Protein AF-A0A6V7M8N5-F1 (afdb_monomer_lite)

Structure (mmCIF, N/CA/C/O backbone):
data_AF-A0A6V7M8N5-F1
#
_entry.id   AF-A0A6V7M8N5-F1
#
loop_
_atom_site.group_PDB
_atom_site.id
_atom_site.type_symbol
_atom_site.label_atom_id
_atom_site.label_alt_id
_atom_site.label_comp_id
_atom_site.label_asym_id
_atom_site.label_entity_id
_atom_site.label_seq_id
_atom_site.pdbx_PDB_ins_code
_atom_site.Cartn_x
_atom_site.Cartn_y
_atom_site.Cartn_z
_atom_site.occupancy
_atom_site.B_iso_or_equiv
_atom_site.auth_seq_id
_atom_site.auth_comp_id
_atom_site.auth_asym_id
_atom_site.auth_atom_id
_atom_site.pdbx_PDB_model_num
ATOM 1 N N . PRO A 1 1 ? -45.151 11.697 -24.193 1.00 43.34 1 PRO A N 1
ATOM 2 C CA . PRO A 1 1 ? -44.578 13.058 -24.346 1.00 43.34 1 PRO A CA 1
ATOM 3 C C . PRO A 1 1 ? -43.074 12.970 -24.653 1.00 43.34 1 PRO A C 1
ATOM 5 O O . PRO A 1 1 ? -42.249 12.812 -23.764 1.00 43.34 1 PRO A O 1
ATOM 8 N N . LEU A 1 2 ? -42.757 12.962 -25.947 1.00 43.09 2 LEU A N 1
ATOM 9 C CA . LEU A 1 2 ? -41.479 12.577 -26.560 1.00 43.09 2 LEU A CA 1
ATOM 10 C C . LEU A 1 2 ? -40.538 13.781 -26.802 1.00 43.09 2 LEU A C 1
ATOM 12 O O . LEU A 1 2 ? -39.839 13.821 -27.804 1.00 43.09 2 LEU A O 1
ATOM 16 N N . ASN A 1 3 ? -40.524 14.781 -25.912 1.00 44.84 3 ASN A N 1
ATOM 17 C CA . ASN A 1 3 ? -39.982 16.113 -26.243 1.00 44.84 3 ASN A CA 1
ATOM 18 C C . ASN A 1 3 ? -38.921 16.698 -25.291 1.00 44.84 3 ASN A C 1
ATOM 20 O O . ASN A 1 3 ? -38.790 17.914 -25.214 1.00 44.84 3 ASN A O 1
ATOM 24 N N . GLN A 1 4 ? -38.129 15.884 -24.584 1.00 45.38 4 GLN A N 1
ATOM 25 C CA . GLN A 1 4 ? -37.058 16.419 -23.714 1.00 45.38 4 GLN A CA 1
ATOM 26 C C . GLN A 1 4 ? -35.690 15.728 -23.847 1.00 45.38 4 GLN A C 1
ATOM 28 O O . GLN A 1 4 ? -34.877 15.787 -22.933 1.00 45.38 4 GLN A O 1
ATOM 33 N N . VAL A 1 5 ? -35.382 15.125 -25.002 1.00 47.50 5 VAL A N 1
ATOM 34 C CA . VAL A 1 5 ? -34.052 14.527 -25.269 1.00 47.50 5 VAL A CA 1
ATOM 35 C C . VAL A 1 5 ? -33.339 15.237 -26.426 1.00 47.50 5 VAL A C 1
ATOM 37 O O . VAL A 1 5 ? -32.825 14.600 -27.340 1.00 47.50 5 VAL A O 1
ATOM 40 N N . LYS A 1 6 ? -33.336 16.578 -26.444 1.00 43.19 6 LYS A N 1
ATOM 41 C CA . LYS A 1 6 ? -32.710 17.321 -27.551 1.00 43.19 6 LYS A CA 1
ATOM 42 C C . LYS A 1 6 ? -32.171 18.705 -27.177 1.00 43.19 6 LYS A C 1
ATOM 44 O O . LYS A 1 6 ? -32.561 19.681 -27.791 1.00 43.19 6 LYS A O 1
ATOM 49 N N . THR A 1 7 ? -31.278 18.799 -26.188 1.00 46.69 7 THR A N 1
ATOM 50 C CA . THR A 1 7 ? -30.493 20.036 -25.945 1.00 46.69 7 THR A CA 1
ATOM 51 C C . THR A 1 7 ? -29.135 19.781 -25.272 1.00 46.69 7 THR A C 1
ATOM 53 O O . THR A 1 7 ? -28.774 20.487 -24.336 1.00 46.69 7 THR A O 1
ATOM 56 N N . LEU A 1 8 ? -28.361 18.779 -25.707 1.00 38.91 8 LEU A N 1
ATOM 57 C CA . LEU A 1 8 ? -26.945 18.669 -25.292 1.00 38.91 8 LEU A CA 1
ATOM 58 C C . LEU A 1 8 ? -25.963 18.337 -26.433 1.00 38.91 8 LEU A C 1
ATOM 60 O O . LEU A 1 8 ? -24.768 18.243 -26.181 1.00 38.91 8 LEU A O 1
ATOM 64 N N . TYR A 1 9 ? -26.428 18.229 -27.683 1.00 38.53 9 TYR A N 1
ATOM 65 C CA . TYR A 1 9 ? -25.599 17.849 -28.840 1.00 38.53 9 TYR A CA 1
ATOM 66 C C . TYR A 1 9 ? -25.556 18.902 -29.965 1.00 38.53 9 TYR A C 1
ATOM 68 O O . TYR A 1 9 ? -25.308 18.548 -31.109 1.00 38.53 9 TYR A O 1
ATOM 76 N N . ASP A 1 10 ? -25.744 20.189 -29.651 1.00 41.00 10 ASP A N 1
ATOM 77 C CA . ASP A 1 10 ? -25.741 21.273 -30.659 1.00 41.00 10 ASP A CA 1
ATOM 78 C C . ASP A 1 10 ? -24.545 22.245 -30.565 1.00 41.00 10 ASP A C 1
ATOM 80 O O . ASP A 1 10 ? -24.542 23.267 -31.239 1.00 41.00 10 ASP A O 1
ATOM 84 N N . ASN A 1 11 ? -23.495 21.945 -29.787 1.00 41.09 11 ASN A N 1
ATOM 85 C CA . ASN A 1 11 ? -22.331 22.847 -29.647 1.00 41.09 11 ASN A CA 1
ATOM 86 C C . ASN A 1 11 ? -20.981 22.265 -30.109 1.00 41.09 11 ASN A C 1
ATOM 88 O O . ASN A 1 11 ? -19.930 22.768 -29.720 1.00 41.09 11 ASN A O 1
ATOM 92 N N . LEU A 1 12 ? -20.975 21.238 -30.962 1.00 42.81 12 LEU A N 1
ATOM 93 C CA . LEU A 1 12 ? -19.747 20.743 -31.598 1.00 42.81 12 LEU A CA 1
ATOM 94 C C . LEU A 1 12 ? -19.916 20.662 -33.116 1.00 42.81 12 LEU A C 1
ATOM 96 O O . LEU A 1 12 ? -20.241 19.617 -33.669 1.00 42.81 12 LEU A O 1
ATOM 100 N N . GLY A 1 13 ? -19.667 21.786 -33.785 1.00 31.50 13 GLY A N 1
ATOM 101 C CA . GLY A 1 13 ? -19.496 21.835 -35.233 1.00 31.50 13 GLY A CA 1
ATOM 102 C C . GLY A 1 13 ? -19.363 23.264 -35.747 1.00 31.50 13 GLY A C 1
ATOM 103 O O . GLY A 1 13 ? -20.351 23.988 -35.793 1.00 31.50 13 GLY A O 1
ATOM 104 N N . GLY A 1 14 ? -18.155 23.659 -36.161 1.00 29.83 14 GLY A N 1
ATOM 105 C CA . GLY A 1 14 ? -17.961 24.874 -36.956 1.00 29.83 14 GLY A CA 1
ATOM 106 C C . GLY A 1 14 ? -16.604 25.548 -36.784 1.00 29.83 14 GLY A C 1
ATOM 107 O O . GLY A 1 14 ? -16.494 26.521 -36.047 1.00 29.83 14 GLY A O 1
ATOM 108 N N . ASP A 1 15 ? -15.601 25.042 -37.503 1.00 34.22 15 ASP A N 1
ATOM 109 C CA . ASP A 1 15 ? -14.316 25.692 -37.781 1.00 34.22 15 ASP A CA 1
ATOM 110 C C . ASP A 1 15 ? -14.458 27.124 -38.329 1.00 34.22 15 ASP A C 1
ATOM 112 O O . ASP A 1 15 ? -15.369 27.397 -39.115 1.00 34.22 15 ASP A O 1
ATOM 116 N N . LYS A 1 16 ? -13.486 27.993 -37.996 1.00 35.50 16 LYS A N 1
ATOM 117 C CA . LYS A 1 16 ? -12.890 28.993 -38.911 1.00 35.50 16 LYS A CA 1
ATOM 118 C C . LYS A 1 16 ? -11.617 29.636 -38.332 1.00 35.50 16 LYS A C 1
ATOM 120 O O . LYS A 1 16 ? -11.658 30.490 -37.456 1.00 35.50 16 LYS A O 1
ATOM 125 N N . GLU A 1 17 ? -10.503 29.112 -38.835 1.00 31.84 17 GLU A N 1
ATOM 126 C CA . GLU A 1 17 ? -9.238 29.727 -39.271 1.00 31.84 17 GLU A CA 1
ATOM 127 C C . GLU A 1 17 ? -8.838 31.181 -38.909 1.00 31.84 17 GLU A C 1
ATOM 129 O O . GLU A 1 17 ? -9.589 32.132 -39.090 1.00 31.84 17 GLU A O 1
ATOM 134 N N . ASN A 1 18 ? -7.525 31.285 -38.625 1.00 31.34 18 ASN A N 1
ATOM 135 C CA . ASN A 1 18 ? -6.549 32.336 -38.973 1.00 31.34 18 ASN A CA 1
ATOM 136 C C . ASN A 1 18 ? -6.628 33.733 -38.326 1.00 31.34 18 ASN A C 1
ATOM 138 O O . ASN A 1 18 ? -7.425 34.569 -38.720 1.00 31.34 18 ASN A O 1
ATOM 142 N N . GLU A 1 19 ? -5.637 34.050 -37.476 1.00 29.38 19 GLU A N 1
ATOM 143 C CA . GLU A 1 19 ? -4.563 35.011 -37.808 1.00 29.38 19 GLU A CA 1
ATOM 144 C C . GLU A 1 19 ? -3.452 35.026 -36.731 1.00 29.38 19 GLU A C 1
ATOM 146 O O . GLU A 1 19 ? -3.691 34.868 -35.534 1.00 29.38 19 GLU A O 1
ATOM 151 N N . LYS A 1 20 ? -2.202 35.196 -37.176 1.00 32.56 20 LYS A N 1
ATOM 152 C CA . LYS A 1 20 ? -0.971 35.321 -36.372 1.00 32.56 20 LYS A CA 1
ATOM 153 C C . LYS A 1 20 ? -0.257 36.639 -36.774 1.00 32.56 20 LYS A C 1
ATOM 155 O O . LYS A 1 20 ? -0.683 37.283 -37.726 1.00 32.56 20 LYS A O 1
ATOM 160 N N . PRO A 1 21 ? 0.793 37.074 -36.056 1.00 39.34 21 PRO A N 1
ATOM 161 C CA . PRO A 1 21 ? 0.892 38.344 -35.333 1.00 39.34 21 PRO A CA 1
ATOM 162 C C . PRO A 1 21 ? 1.545 39.497 -36.123 1.00 39.34 21 PRO A C 1
ATOM 164 O O . PRO A 1 21 ? 2.220 39.278 -37.126 1.00 39.34 21 PRO A O 1
ATOM 167 N N . LYS A 1 22 ? 1.416 40.734 -35.618 1.00 32.03 22 LYS A N 1
ATOM 168 C CA . LYS A 1 22 ? 2.188 41.903 -36.080 1.00 32.03 22 LYS A CA 1
ATOM 169 C C . LYS A 1 22 ? 3.126 42.425 -34.988 1.00 32.03 22 LYS A C 1
ATOM 171 O O . LYS A 1 22 ? 2.670 42.863 -33.936 1.00 32.03 22 LYS A O 1
ATOM 176 N N . ASP A 1 23 ? 4.417 42.425 -35.308 1.00 31.84 23 ASP A N 1
ATOM 177 C CA . ASP A 1 23 ? 5.465 43.234 -34.683 1.00 31.84 23 ASP A CA 1
ATOM 178 C C . ASP A 1 23 ? 5.285 44.730 -34.996 1.00 31.84 23 ASP A C 1
ATOM 180 O O . ASP A 1 23 ? 4.871 45.083 -36.106 1.00 31.84 23 ASP A O 1
ATOM 184 N N . LYS A 1 24 ? 5.700 45.605 -34.065 1.00 32.44 24 LYS A N 1
ATOM 185 C CA . LYS A 1 24 ? 6.633 46.715 -34.348 1.00 32.44 24 LYS A CA 1
ATOM 186 C C . LYS A 1 24 ? 7.117 47.434 -33.083 1.00 32.44 24 LYS A C 1
ATOM 188 O O . LYS A 1 24 ? 6.375 47.694 -32.144 1.00 32.44 24 LYS A O 1
ATOM 193 N N . GLU A 1 25 ? 8.407 47.737 -33.141 1.00 30.19 25 GLU A N 1
ATOM 194 C CA . GLU A 1 25 ? 9.306 48.374 -32.183 1.00 30.19 25 GLU A CA 1
ATOM 195 C C . GLU A 1 25 ? 8.924 49.818 -31.803 1.00 30.19 25 GL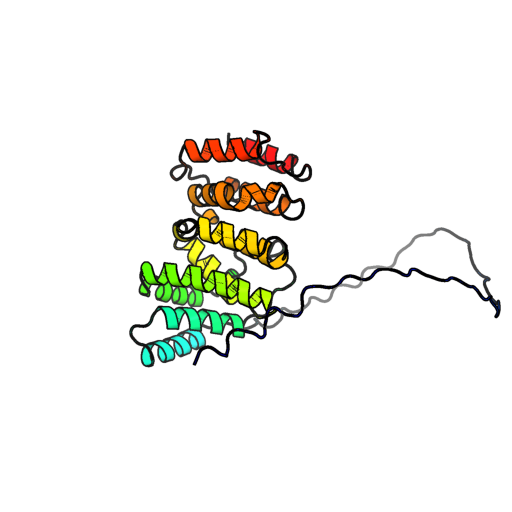U A C 1
ATOM 197 O O . GLU A 1 25 ? 8.410 50.553 -32.642 1.00 30.19 25 GLU A O 1
ATOM 202 N N . HIS A 1 26 ? 9.337 50.277 -30.608 1.00 32.06 26 HIS A N 1
ATOM 203 C CA . HIS A 1 26 ? 10.007 51.582 -30.456 1.00 32.06 26 HIS A CA 1
ATOM 204 C C . HIS A 1 26 ? 10.834 51.723 -29.150 1.00 32.06 26 HIS A C 1
ATOM 206 O O . HIS A 1 26 ? 10.318 51.764 -28.041 1.00 32.06 26 HIS A O 1
ATO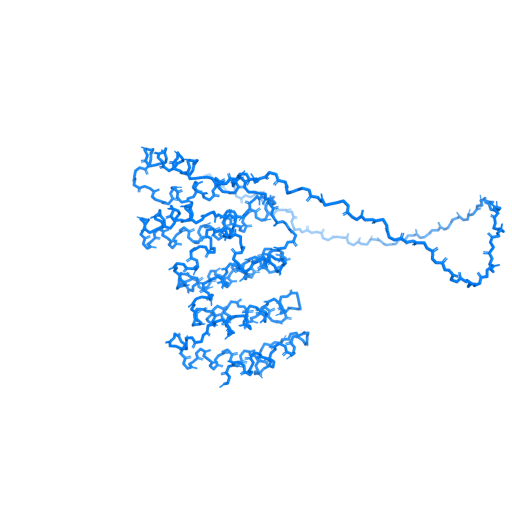M 212 N N . LYS A 1 27 ? 12.156 51.790 -29.370 1.00 30.59 27 LYS A N 1
ATOM 213 C CA . LYS A 1 27 ? 13.286 52.498 -28.717 1.00 30.59 27 LYS A CA 1
ATOM 214 C C . LYS A 1 27 ? 13.145 53.262 -27.374 1.00 30.59 27 LYS A C 1
ATOM 216 O O . LYS A 1 27 ? 12.436 54.253 -27.277 1.00 30.59 27 LYS A O 1
ATOM 221 N N . THR A 1 28 ? 14.020 52.854 -26.438 1.00 31.14 28 THR A N 1
ATOM 222 C CA . THR A 1 28 ? 15.071 53.604 -25.688 1.00 31.14 28 THR A CA 1
ATOM 223 C C . THR A 1 28 ? 14.901 55.082 -25.292 1.00 31.14 28 THR A C 1
ATOM 225 O O . THR A 1 28 ? 14.852 55.953 -26.156 1.00 31.14 28 THR A O 1
ATOM 228 N N . LYS A 1 29 ? 15.096 55.364 -23.987 1.00 30.30 29 LYS A N 1
ATOM 229 C CA . LYS A 1 29 ? 16.227 56.119 -23.371 1.00 30.30 29 LYS A CA 1
ATOM 230 C C . LYS A 1 29 ? 15.907 56.459 -21.900 1.00 30.30 29 LYS A C 1
ATOM 232 O O . LYS A 1 29 ? 14.916 57.132 -21.681 1.00 30.30 29 LYS A O 1
ATOM 237 N N . GLU A 1 30 ? 16.762 56.080 -20.943 1.00 30.50 30 GLU A N 1
ATOM 238 C CA . GLU A 1 30 ? 17.421 57.048 -20.038 1.00 30.50 30 GLU A CA 1
ATOM 239 C C . GLU A 1 30 ? 18.490 56.400 -19.132 1.00 30.50 30 GLU A C 1
ATOM 241 O O . GLU A 1 30 ? 18.217 55.430 -18.433 1.00 30.50 30 GLU A O 1
ATOM 246 N N . ASN A 1 31 ? 19.692 56.987 -19.218 1.00 29.91 31 ASN A N 1
ATOM 247 C CA . ASN A 1 31 ? 20.778 57.174 -18.242 1.00 29.91 31 ASN A CA 1
ATOM 248 C C . ASN A 1 31 ? 21.244 55.994 -17.374 1.00 29.91 31 ASN A C 1
ATOM 250 O O . ASN A 1 31 ? 20.522 55.469 -16.538 1.00 29.91 31 ASN A O 1
ATOM 254 N N . GLU A 1 32 ? 22.450 55.454 -17.582 1.00 29.56 32 GLU A N 1
ATOM 255 C CA . GLU A 1 32 ? 23.786 56.052 -17.337 1.00 29.56 32 GLU A CA 1
ATOM 256 C C . GLU A 1 32 ? 24.057 56.455 -15.879 1.00 29.56 32 GLU A C 1
ATOM 258 O O . GLU A 1 32 ? 23.274 57.147 -15.244 1.00 29.56 32 GLU A O 1
ATOM 263 N N . GLU A 1 33 ? 25.259 56.058 -15.436 1.00 31.20 33 GLU A N 1
ATOM 264 C CA . GLU A 1 33 ? 25.934 56.333 -14.158 1.00 31.20 33 GLU A CA 1
ATOM 265 C C . GLU A 1 33 ? 25.555 55.411 -12.976 1.00 31.20 33 GLU A C 1
ATOM 267 O O . GLU A 1 33 ? 24.414 55.317 -12.569 1.00 31.20 33 GLU A O 1
ATOM 272 N N . LYS A 1 34 ? 26.453 54.682 -12.300 1.00 33.38 34 LYS A N 1
ATOM 273 C CA . LYS A 1 34 ? 27.917 54.723 -12.235 1.00 33.38 34 LYS A CA 1
ATOM 274 C C . LYS A 1 34 ? 28.446 53.355 -11.793 1.00 33.38 34 LYS A C 1
ATOM 276 O O . LYS A 1 34 ? 28.219 52.888 -10.682 1.00 33.38 34 LYS A O 1
ATOM 281 N N . LYS A 1 35 ? 29.232 52.749 -12.679 1.00 32.88 35 LYS A N 1
ATOM 282 C CA . LYS A 1 35 ? 30.114 51.610 -12.433 1.00 32.88 35 LYS A CA 1
ATOM 283 C C . LYS A 1 35 ? 31.515 52.180 -12.199 1.00 32.88 35 LYS A C 1
ATOM 285 O O . LYS A 1 35 ? 32.089 52.731 -13.131 1.00 32.88 35 LYS A O 1
ATOM 290 N N . LYS A 1 36 ? 32.053 52.074 -10.984 1.00 31.14 36 LYS A N 1
ATOM 291 C CA . LYS A 1 36 ? 33.494 52.174 -10.658 1.00 31.14 36 LYS A CA 1
ATOM 292 C C . LYS A 1 36 ? 33.644 51.820 -9.182 1.00 31.14 36 LYS A C 1
ATOM 294 O O . LYS A 1 36 ? 33.266 52.613 -8.336 1.00 31.14 36 LYS A O 1
ATOM 299 N N . GLN A 1 37 ? 34.015 50.583 -8.866 1.00 29.53 37 GLN A N 1
ATOM 300 C CA . GLN A 1 37 ? 35.254 50.173 -8.171 1.00 29.53 37 GLN A CA 1
ATOM 301 C C . GLN A 1 37 ? 34.864 48.837 -7.488 1.00 29.53 37 GLN A C 1
ATOM 303 O O . GLN A 1 37 ? 33.733 48.727 -7.043 1.00 29.53 37 GLN A O 1
ATOM 308 N N . GLN A 1 38 ? 35.606 47.737 -7.410 1.00 31.47 38 GLN A N 1
ATOM 309 C CA . GLN A 1 38 ? 37.024 47.431 -7.522 1.00 31.47 38 GLN A CA 1
ATOM 310 C C . GLN A 1 38 ? 37.172 45.981 -8.037 1.00 31.47 38 GLN A C 1
ATOM 312 O O . GLN A 1 38 ? 36.399 45.093 -7.679 1.00 31.47 38 GLN A O 1
ATOM 317 N N . LYS A 1 39 ? 38.213 45.732 -8.835 1.00 33.84 39 LYS A N 1
ATOM 318 C CA . LYS A 1 39 ? 38.922 44.442 -8.896 1.00 33.84 39 LYS A CA 1
ATOM 319 C C . LYS A 1 39 ? 40.294 44.661 -8.248 1.00 33.84 39 LYS A C 1
ATOM 321 O O . LYS A 1 39 ? 40.833 45.749 -8.429 1.00 33.84 39 LYS A O 1
ATOM 326 N N . ALA A 1 40 ? 40.831 43.601 -7.630 1.00 30.38 40 ALA A N 1
ATOM 327 C CA . ALA A 1 40 ? 42.099 43.449 -6.880 1.00 30.38 40 ALA A CA 1
ATOM 328 C C . ALA A 1 40 ? 41.800 43.292 -5.376 1.00 30.38 40 ALA A C 1
ATOM 330 O O . ALA A 1 40 ? 41.064 44.097 -4.834 1.00 30.38 40 ALA A O 1
ATOM 331 N N . GLN A 1 41 ? 42.261 42.290 -4.627 1.00 33.34 41 GLN A N 1
ATOM 332 C CA . GLN A 1 41 ? 43.381 41.364 -4.789 1.00 33.34 41 GLN A CA 1
ATOM 333 C C . GLN A 1 41 ? 43.188 40.158 -3.848 1.00 33.34 41 GLN A C 1
ATOM 335 O O . GLN A 1 41 ? 42.406 40.190 -2.902 1.00 33.34 41 GLN A O 1
ATOM 340 N N . GLN A 1 42 ? 43.916 39.089 -4.152 1.00 31.05 42 GLN A N 1
ATOM 341 C CA . GLN A 1 42 ? 43.976 37.821 -3.436 1.00 31.05 42 GLN A CA 1
ATOM 342 C C . GLN A 1 42 ? 44.627 37.918 -2.040 1.00 31.05 42 GLN A C 1
ATOM 344 O O . GLN A 1 42 ? 45.488 38.755 -1.793 1.00 31.05 42 GLN A O 1
ATOM 349 N N . SER A 1 43 ? 44.296 36.908 -1.223 1.00 29.77 43 SER A N 1
ATOM 350 C CA . SER A 1 43 ? 45.156 36.184 -0.263 1.00 29.77 43 SER A CA 1
ATOM 351 C C . SER A 1 43 ? 45.729 36.899 0.972 1.00 29.77 43 SER A C 1
ATOM 353 O O . SER A 1 43 ? 46.687 37.648 0.858 1.00 29.77 43 SER A O 1
ATOM 355 N N . ALA A 1 44 ? 45.282 36.479 2.168 1.00 32.81 44 ALA A N 1
ATOM 356 C CA . ALA A 1 44 ? 46.144 35.984 3.260 1.00 32.81 44 ALA A CA 1
ATOM 357 C C . ALA A 1 44 ? 45.317 35.433 4.448 1.00 32.81 44 ALA A C 1
ATOM 359 O O . ALA A 1 44 ? 44.338 36.025 4.886 1.00 32.81 44 ALA A O 1
ATOM 360 N N . LYS A 1 45 ? 45.735 34.268 4.961 1.00 31.75 45 LYS A N 1
ATOM 361 C CA . LYS A 1 45 ? 45.209 33.540 6.133 1.00 31.75 45 LYS A CA 1
ATOM 362 C C . LYS A 1 45 ? 45.457 34.296 7.456 1.00 31.75 45 LYS A C 1
ATOM 364 O O . LYS A 1 45 ? 46.579 34.750 7.645 1.00 31.75 45 LYS A O 1
ATOM 369 N N . LYS A 1 46 ? 44.538 34.203 8.434 1.00 31.89 46 LYS A N 1
ATOM 370 C CA . LYS A 1 46 ? 44.683 33.431 9.706 1.00 31.89 46 LYS A CA 1
ATOM 371 C C . LYS A 1 46 ? 43.707 33.886 10.816 1.00 31.89 46 LYS A C 1
ATOM 373 O O . LYS A 1 46 ? 43.673 35.047 11.182 1.00 31.89 46 LYS A O 1
ATOM 378 N N . GLN A 1 47 ? 43.049 32.873 11.394 1.00 30.58 47 GLN A N 1
ATOM 379 C CA . GLN A 1 47 ? 42.758 32.649 12.823 1.00 30.58 47 GLN A CA 1
ATOM 380 C C . GLN A 1 47 ? 41.880 33.649 13.600 1.00 30.58 47 GLN A C 1
ATOM 382 O O . GLN A 1 47 ? 42.357 34.676 14.059 1.00 30.58 47 GLN A O 1
ATOM 387 N N . GLN A 1 48 ? 40.663 33.205 13.943 1.00 33.47 48 GLN A N 1
ATOM 388 C CA . GLN A 1 48 ? 40.112 33.335 15.299 1.00 33.47 48 GLN A CA 1
ATOM 389 C C . GLN A 1 48 ? 39.170 32.156 15.619 1.00 33.47 48 GLN A C 1
ATOM 391 O O . GLN A 1 48 ? 38.533 31.588 14.735 1.00 33.47 48 GLN A O 1
ATOM 396 N N . ALA A 1 49 ? 39.212 31.741 16.884 1.00 36.25 49 ALA A N 1
ATOM 397 C CA . ALA A 1 49 ? 38.791 30.460 17.447 1.00 36.25 49 ALA A CA 1
ATOM 398 C C . ALA A 1 49 ? 37.255 30.246 17.545 1.00 36.25 49 ALA A C 1
ATOM 400 O O . ALA A 1 49 ? 36.488 31.200 17.408 1.00 36.25 49 ALA A O 1
ATOM 401 N N . PRO A 1 50 ? 36.790 28.999 17.789 1.00 35.94 50 PRO A N 1
ATOM 402 C CA . PRO A 1 50 ? 35.379 28.614 17.725 1.00 35.94 50 PRO A CA 1
ATOM 403 C C . PRO A 1 50 ? 34.586 29.100 18.946 1.00 35.94 50 PRO A C 1
ATOM 405 O O . PRO A 1 50 ? 34.961 28.812 20.080 1.00 35.94 50 PRO A O 1
ATOM 408 N N . LYS A 1 51 ? 33.441 29.760 18.725 1.00 36.62 51 LYS A N 1
ATOM 409 C CA . LYS A 1 51 ? 32.419 29.925 19.771 1.00 36.62 51 LYS A CA 1
ATOM 410 C C . LYS A 1 51 ? 31.703 28.592 19.986 1.00 36.62 51 LYS A C 1
ATOM 412 O O . LYS A 1 51 ? 31.102 28.041 19.064 1.00 36.62 51 LYS A O 1
ATOM 417 N N . GLU A 1 52 ? 31.804 28.095 21.212 1.00 35.75 52 GLU A N 1
ATOM 418 C CA . GLU A 1 52 ? 31.137 26.902 21.717 1.00 35.75 52 GLU A CA 1
ATOM 419 C C . GLU A 1 52 ? 29.629 26.940 21.444 1.00 35.75 52 GLU A C 1
ATOM 421 O O . GLU A 1 52 ? 28.927 27.902 21.762 1.00 35.75 52 GLU A O 1
ATOM 426 N N . LYS A 1 53 ? 29.128 25.849 20.858 1.00 36.62 53 LYS A N 1
ATOM 427 C CA . LYS A 1 53 ? 27.701 25.568 20.733 1.00 36.62 53 LYS A CA 1
ATOM 428 C C . LYS A 1 53 ? 27.132 25.349 22.133 1.00 36.62 53 LYS A C 1
ATOM 430 O O . LYS A 1 53 ? 27.395 24.321 22.758 1.00 36.62 53 LYS A O 1
ATOM 435 N N . ALA A 1 54 ? 26.330 26.299 22.605 1.00 41.66 54 ALA A N 1
ATOM 436 C CA . ALA A 1 54 ? 25.461 26.085 23.750 1.00 41.66 54 ALA A CA 1
ATOM 437 C C . ALA A 1 54 ? 24.545 24.886 23.453 1.00 41.66 54 ALA A C 1
ATOM 439 O O . ALA A 1 54 ? 23.844 24.856 22.442 1.00 41.66 54 ALA A O 1
ATOM 440 N N . LYS A 1 55 ? 24.613 23.878 24.325 1.00 40.94 55 LYS A N 1
ATOM 441 C CA . LYS A 1 55 ? 23.802 22.661 24.280 1.00 40.94 55 LYS A CA 1
ATOM 442 C C . LYS A 1 55 ? 22.322 23.042 24.325 1.00 40.94 55 LYS A C 1
ATOM 444 O O . LYS A 1 55 ? 21.837 23.550 25.335 1.00 40.94 55 LYS A O 1
ATOM 449 N N . GLU A 1 56 ? 21.624 22.786 23.226 1.00 42.16 56 GLU A N 1
ATOM 450 C CA . GLU A 1 56 ? 20.172 22.867 23.141 1.00 42.16 56 GLU A CA 1
ATOM 451 C C . GLU A 1 56 ? 19.589 21.838 24.124 1.00 42.16 56 GLU A C 1
ATOM 453 O O . GLU A 1 56 ? 19.838 20.635 24.017 1.00 42.16 56 GLU A O 1
ATOM 458 N N . LYS A 1 57 ? 18.890 22.320 25.157 1.00 42.72 57 LYS A N 1
ATOM 459 C CA . LYS A 1 57 ? 18.152 21.463 26.090 1.00 42.72 57 LYS A CA 1
ATOM 460 C C . LYS A 1 57 ? 17.081 20.690 25.303 1.00 42.72 57 LYS A C 1
ATOM 462 O O . LYS A 1 57 ? 16.471 21.276 24.406 1.00 42.72 57 LYS A O 1
ATOM 467 N N . PRO A 1 58 ? 16.814 19.413 25.627 1.00 42.72 58 PRO A N 1
ATOM 468 C CA . PRO A 1 58 ? 15.790 18.646 24.934 1.00 42.72 58 PRO A CA 1
ATOM 469 C C . PRO A 1 58 ? 14.425 19.314 25.127 1.00 42.72 58 PRO A C 1
ATOM 471 O O . PRO A 1 58 ? 14.028 19.631 26.251 1.00 42.72 58 PRO A O 1
ATOM 474 N N . LYS A 1 59 ? 13.729 19.550 24.010 1.00 45.78 59 LYS A N 1
ATOM 475 C CA . LYS A 1 59 ? 12.335 20.003 23.988 1.00 45.78 59 LYS A CA 1
ATOM 476 C C . LYS A 1 59 ? 11.456 19.036 24.806 1.00 45.78 59 LYS A C 1
ATOM 478 O O . LYS A 1 59 ? 11.785 17.849 24.880 1.00 45.78 59 LYS A O 1
ATOM 483 N N . PRO A 1 60 ? 10.351 19.512 25.411 1.00 45.19 60 PRO A N 1
ATOM 484 C CA . PRO A 1 60 ? 9.408 18.649 26.116 1.00 45.19 60 PRO A CA 1
ATOM 485 C C . PRO A 1 60 ? 8.935 17.526 25.194 1.00 45.19 60 PRO A C 1
ATOM 487 O O . PRO A 1 60 ? 8.730 17.762 24.005 1.00 45.19 60 PRO A O 1
ATOM 490 N N . VAL A 1 61 ? 8.761 16.324 25.745 1.00 41.75 61 VAL A N 1
ATOM 491 C CA . VAL A 1 61 ? 8.182 15.171 25.044 1.00 41.75 61 VAL A CA 1
ATOM 492 C C . VAL A 1 61 ? 6.829 15.595 24.469 1.00 41.75 61 VAL A C 1
ATOM 494 O O . VAL A 1 61 ? 5.853 15.733 25.208 1.00 41.75 61 VAL A O 1
ATOM 497 N N . GLU A 1 62 ? 6.780 15.866 23.164 1.00 56.56 62 GLU A N 1
ATOM 498 C CA . GLU A 1 62 ? 5.534 16.148 22.460 1.00 56.56 62 GLU A CA 1
ATOM 499 C C . GLU A 1 62 ? 4.618 14.937 22.651 1.00 56.56 62 GLU A C 1
ATOM 501 O O . GLU A 1 62 ? 4.981 13.799 22.337 1.00 56.56 62 GLU A O 1
ATOM 506 N N . LYS A 1 63 ? 3.446 15.161 23.255 1.00 62.72 63 LYS A N 1
ATOM 507 C CA . LYS A 1 63 ? 2.467 14.092 23.455 1.00 62.72 63 LYS A CA 1
ATOM 508 C C . LYS A 1 63 ? 2.073 13.531 22.083 1.00 62.72 63 LYS A C 1
ATOM 510 O O . LYS A 1 63 ? 1.852 14.319 21.162 1.00 62.72 63 LYS A O 1
ATOM 515 N N . PRO A 1 64 ? 1.951 12.201 21.931 1.00 77.31 64 PRO A N 1
ATOM 516 C CA . PRO A 1 64 ? 1.535 11.614 20.665 1.00 77.31 64 PRO A CA 1
ATOM 517 C C . PRO A 1 64 ? 0.157 12.158 20.270 1.00 77.31 64 PRO A C 1
ATOM 519 O O . PRO A 1 64 ? -0.769 12.154 21.078 1.00 77.31 64 PRO A O 1
ATOM 522 N N . ALA A 1 65 ? 0.023 12.640 19.031 1.00 83.94 65 ALA A N 1
ATOM 523 C CA . ALA A 1 65 ? -1.199 13.295 18.557 1.00 83.94 65 ALA A CA 1
ATOM 524 C C . ALA A 1 65 ? -2.421 12.353 18.576 1.00 83.94 65 ALA A C 1
ATOM 526 O O . ALA A 1 65 ? -3.541 12.772 18.875 1.00 83.94 65 ALA A O 1
ATOM 527 N N . VAL A 1 66 ? -2.180 11.066 18.310 1.00 93.06 66 VAL A N 1
ATOM 528 C CA . VAL A 1 66 ? -3.160 9.979 18.384 1.00 93.06 66 VAL A CA 1
ATOM 529 C C . VAL A 1 66 ? -2.934 9.203 19.685 1.00 93.06 66 VAL A C 1
ATOM 531 O O . VAL A 1 66 ? -1.906 8.534 19.835 1.00 93.06 66 VAL A O 1
ATOM 534 N N . THR A 1 67 ? -3.879 9.286 20.625 1.00 95.25 67 THR A N 1
ATOM 535 C CA . THR A 1 67 ? -3.791 8.630 21.942 1.00 95.25 67 THR A CA 1
ATOM 536 C C . THR A 1 67 ? -4.789 7.481 22.078 1.00 95.25 67 THR A C 1
ATOM 538 O O . THR A 1 67 ? -5.745 7.380 21.311 1.00 95.25 67 THR A O 1
ATOM 541 N N . VAL A 1 68 ? -4.550 6.597 23.049 1.00 97.00 68 VAL A N 1
ATOM 542 C CA . VAL A 1 68 ? -5.411 5.433 23.317 1.00 97.00 68 VAL A CA 1
ATOM 543 C C . VAL A 1 68 ? -6.807 5.873 23.751 1.00 97.00 68 VAL A C 1
ATOM 545 O O . VAL A 1 68 ? -7.793 5.292 23.311 1.00 97.00 68 VAL A O 1
ATOM 548 N N . GLU A 1 69 ? -6.885 6.920 24.567 1.00 96.75 69 GLU A N 1
ATOM 549 C CA . GLU A 1 69 ? -8.124 7.439 25.145 1.00 96.75 69 GLU A CA 1
ATOM 550 C C . GLU A 1 69 ? -9.067 7.914 24.039 1.00 96.75 69 GLU A C 1
ATOM 552 O O . GLU A 1 69 ? -10.165 7.385 23.911 1.00 96.75 69 GLU A O 1
ATOM 557 N N . LYS A 1 70 ? -8.592 8.802 23.154 1.00 96.62 70 LYS A N 1
ATOM 558 C CA . LYS A 1 70 ? -9.403 9.339 22.049 1.00 96.62 70 LYS A CA 1
ATOM 559 C C . LYS A 1 70 ? -9.861 8.260 21.067 1.00 96.62 70 LYS A C 1
ATOM 561 O O . LYS A 1 70 ? -10.962 8.334 20.533 1.00 96.62 70 LYS A O 1
ATOM 566 N N . VAL A 1 71 ? -9.006 7.269 20.803 1.00 97.94 71 VAL A N 1
ATOM 567 C CA . VAL A 1 71 ? -9.346 6.149 19.914 1.00 97.94 71 VAL A CA 1
ATOM 568 C C . VAL A 1 71 ? -10.427 5.270 20.539 1.00 97.94 71 VAL A C 1
ATOM 570 O O . VAL A 1 71 ? -11.351 4.867 19.839 1.00 97.94 71 VAL A O 1
ATOM 573 N N . ASN A 1 72 ? -10.339 4.988 21.840 1.00 98.00 72 ASN A N 1
ATOM 574 C CA . ASN A 1 72 ? -11.372 4.227 22.536 1.00 98.00 72 ASN A CA 1
ATOM 575 C C . ASN A 1 72 ? -12.680 5.017 22.631 1.00 98.00 72 ASN A C 1
ATOM 577 O O . ASN A 1 72 ? -13.721 4.453 22.333 1.00 98.00 72 ASN A O 1
ATOM 581 N N . GLU A 1 73 ? -12.643 6.308 22.966 1.00 98.00 73 GLU A N 1
ATOM 582 C CA . GLU A 1 73 ? -13.838 7.167 23.002 1.00 98.00 73 GLU A CA 1
ATOM 583 C C . GLU A 1 73 ? -14.599 7.147 21.669 1.00 98.00 73 GLU A C 1
ATOM 585 O O . GLU A 1 73 ? -15.814 6.946 21.658 1.00 98.00 73 GLU A O 1
ATOM 590 N N . LEU A 1 74 ? -13.881 7.287 20.548 1.00 98.25 74 LEU A N 1
ATOM 591 C CA . LEU A 1 74 ? -14.462 7.171 19.209 1.00 98.25 74 LEU A CA 1
ATOM 592 C C . LEU A 1 74 ? -15.093 5.791 18.987 1.00 98.25 74 LEU A C 1
ATOM 594 O O . LEU A 1 74 ? -16.251 5.696 18.596 1.00 98.25 74 LEU A O 1
ATOM 598 N N . LEU A 1 75 ? -14.352 4.718 19.275 1.00 98.12 75 LEU A N 1
ATOM 599 C CA . LEU A 1 75 ? -14.831 3.353 19.053 1.00 98.12 75 LEU A CA 1
ATOM 600 C C . LEU A 1 75 ? -16.033 2.987 19.924 1.00 98.12 75 LEU A C 1
ATOM 602 O O . LEU A 1 75 ? -16.909 2.263 19.461 1.00 98.12 75 LEU A O 1
ATOM 606 N N . GLU A 1 76 ? -16.088 3.454 21.168 1.00 98.06 76 GLU A N 1
ATOM 607 C CA . GLU A 1 76 ? -17.233 3.218 22.047 1.00 98.06 76 GLU A CA 1
ATOM 608 C C . GLU A 1 76 ? -18.476 3.961 21.540 1.00 98.06 76 GLU A C 1
ATOM 610 O O . GLU A 1 76 ? -19.566 3.381 21.509 1.00 98.06 76 GLU A O 1
ATOM 615 N N . ALA A 1 77 ? -18.324 5.200 21.059 1.00 98.19 77 ALA A N 1
ATOM 616 C CA . ALA A 1 77 ? -19.414 5.935 20.420 1.00 98.19 77 ALA A CA 1
ATOM 617 C C . ALA A 1 77 ? -19.912 5.222 19.149 1.00 98.19 77 ALA A C 1
ATOM 619 O O . ALA A 1 77 ? -21.119 5.025 18.975 1.00 98.19 77 ALA A O 1
ATOM 620 N N . ASP A 1 78 ? -18.989 4.772 18.301 1.00 97.69 78 ASP A N 1
ATOM 621 C CA . ASP A 1 78 ? -19.296 4.088 17.047 1.00 97.69 78 ASP A CA 1
ATOM 622 C C . ASP A 1 78 ? -19.978 2.736 17.269 1.00 97.69 78 ASP A C 1
ATOM 624 O O . ASP A 1 78 ? -20.972 2.432 16.610 1.00 97.69 78 ASP A O 1
ATOM 628 N N . LYS A 1 79 ? -19.496 1.929 18.220 1.00 97.31 79 LYS A N 1
ATOM 629 C CA . LYS A 1 79 ? -20.111 0.638 18.569 1.00 97.31 79 LYS A CA 1
ATOM 630 C C . LYS A 1 79 ? -21.469 0.805 19.235 1.00 97.31 79 LYS A C 1
ATOM 632 O O . LYS A 1 79 ? -22.358 -0.003 18.998 1.00 97.31 79 LYS A O 1
ATOM 637 N N . THR A 1 80 ? -21.653 1.854 20.035 1.00 98.00 80 THR A N 1
ATOM 638 C CA . THR A 1 80 ? -22.960 2.161 20.634 1.00 98.00 80 THR A CA 1
ATOM 639 C C . THR A 1 80 ? -23.974 2.539 19.557 1.00 98.00 80 THR A C 1
ATOM 641 O O . THR A 1 80 ? -25.122 2.104 19.596 1.00 98.00 80 THR A O 1
ATOM 644 N N . ARG A 1 81 ? -23.556 3.344 18.573 1.00 98.06 81 ARG A N 1
ATOM 645 C CA . ARG A 1 81 ? -24.437 3.824 17.503 1.00 98.06 81 ARG A CA 1
ATOM 646 C C . ARG A 1 81 ? -24.651 2.795 16.392 1.00 98.06 81 ARG A C 1
ATOM 648 O O . ARG A 1 81 ? -25.719 2.772 15.784 1.00 98.06 81 ARG A O 1
ATOM 655 N N . PHE A 1 82 ? -23.647 1.968 16.118 1.00 96.81 82 PHE A N 1
ATOM 656 C CA . PHE A 1 82 ? -23.617 1.019 15.009 1.00 96.81 82 PHE A CA 1
ATOM 657 C C . PHE A 1 82 ? -23.006 -0.334 15.435 1.00 96.81 82 PHE A C 1
ATOM 659 O O . PHE A 1 82 ? -21.921 -0.677 14.967 1.00 96.81 82 PHE A O 1
ATOM 666 N N . PRO A 1 83 ? -23.673 -1.120 16.299 1.00 94.12 83 PRO A N 1
ATOM 667 C CA . PRO A 1 83 ? -23.095 -2.301 16.964 1.00 94.12 83 PRO A CA 1
ATOM 668 C C . PRO A 1 83 ? -22.642 -3.438 16.036 1.00 94.12 83 PRO A C 1
ATOM 670 O O . PRO A 1 83 ? -21.735 -4.181 16.399 1.00 94.12 83 PRO A O 1
ATOM 673 N N . ASP A 1 84 ? -23.185 -3.519 14.821 1.00 94.31 84 ASP A N 1
ATOM 674 C CA . ASP A 1 84 ? -22.870 -4.575 13.848 1.00 94.31 84 ASP A CA 1
ATOM 675 C C . ASP A 1 84 ? -22.275 -4.020 12.542 1.00 94.31 84 ASP A C 1
ATOM 677 O O . ASP A 1 84 ? -22.392 -4.623 11.475 1.00 94.31 84 ASP A O 1
ATOM 681 N N . ALA A 1 85 ? -21.644 -2.841 12.598 1.00 96.62 85 ALA A N 1
ATOM 682 C CA . ALA A 1 85 ? -21.118 -2.160 11.414 1.00 96.62 85 ALA A CA 1
ATOM 683 C C . ALA A 1 85 ? -19.596 -1.925 11.479 1.00 96.62 85 ALA A C 1
ATOM 685 O O . ALA A 1 85 ? -19.142 -0.777 11.456 1.00 96.62 85 ALA A O 1
ATOM 686 N N . PRO A 1 86 ? -18.765 -2.984 11.471 1.00 96.25 86 PRO A N 1
ATOM 687 C CA . PRO A 1 86 ? -17.313 -2.850 11.608 1.00 96.25 86 PRO A CA 1
ATOM 688 C C . PRO A 1 86 ? -16.653 -2.013 10.505 1.00 96.25 86 PRO A C 1
ATOM 690 O O . PRO A 1 86 ? -15.630 -1.368 10.735 1.00 96.25 86 PRO A O 1
ATOM 693 N N . LEU A 1 87 ? -17.250 -1.964 9.310 1.00 97.25 87 LEU A N 1
ATOM 694 C CA . LEU A 1 87 ? -16.803 -1.074 8.238 1.00 97.25 87 LEU A CA 1
ATOM 695 C C . LEU A 1 87 ? -16.964 0.409 8.576 1.00 97.25 87 LEU A C 1
ATOM 697 O O . LEU A 1 87 ? -16.159 1.209 8.106 1.00 97.25 87 LEU A O 1
ATOM 701 N N . ILE A 1 88 ? -18.001 0.783 9.329 1.00 97.81 88 ILE A N 1
ATOM 702 C CA . ILE A 1 88 ? -18.208 2.170 9.760 1.00 97.81 88 ILE A CA 1
ATOM 703 C C . ILE A 1 88 ? -17.103 2.540 10.747 1.00 97.81 88 ILE A C 1
ATOM 705 O O . ILE A 1 88 ? -16.373 3.491 10.492 1.00 97.81 88 ILE A O 1
ATOM 709 N N . TRP A 1 89 ? -16.866 1.701 11.759 1.00 98.38 89 TRP A N 1
ATOM 710 C CA . TRP A 1 89 ? -15.828 1.929 12.772 1.00 98.38 89 TRP A CA 1
ATOM 711 C C . TRP A 1 89 ? -14.443 2.110 12.144 1.00 98.38 89 TRP A C 1
ATOM 713 O O . TRP A 1 89 ? -13.687 3.012 12.489 1.00 98.38 89 TRP A O 1
ATOM 723 N N . LEU A 1 90 ? -14.100 1.260 11.171 1.00 98.56 90 LEU A N 1
ATOM 724 C CA . LEU A 1 90 ? -12.828 1.351 10.458 1.00 98.56 90 LEU A CA 1
ATOM 725 C C . LEU A 1 90 ? -12.710 2.636 9.620 1.00 98.56 90 LEU A C 1
ATOM 727 O O . LEU A 1 90 ? -11.639 3.244 9.572 1.00 98.56 90 LEU A O 1
ATOM 731 N N . LYS A 1 91 ? -13.794 3.073 8.968 1.00 98.38 91 LYS A N 1
ATOM 732 C CA . LYS A 1 91 ? -13.816 4.327 8.197 1.00 98.38 91 LYS A CA 1
ATOM 733 C C . LYS A 1 91 ? -13.694 5.549 9.103 1.00 98.38 91 LYS A C 1
ATOM 735 O O . LYS A 1 91 ? -12.943 6.464 8.764 1.00 98.38 91 LYS A O 1
ATOM 740 N N . ASP A 1 92 ? -14.364 5.538 10.247 1.00 98.38 92 ASP A N 1
ATOM 741 C CA . ASP A 1 92 ? -14.320 6.635 11.210 1.00 98.38 92 ASP A CA 1
ATOM 742 C C . ASP A 1 92 ? -12.944 6.726 11.879 1.00 98.38 92 ASP A C 1
ATOM 744 O O . ASP A 1 92 ? -12.397 7.822 12.006 1.00 98.38 92 ASP A O 1
ATOM 748 N N . LEU A 1 93 ? -12.282 5.592 12.147 1.00 98.56 93 LEU A N 1
ATOM 749 C CA . LEU A 1 93 ? -10.870 5.572 12.543 1.00 98.56 93 LEU A CA 1
ATOM 750 C C . LEU A 1 93 ? -9.946 6.205 11.487 1.00 98.56 93 LEU A C 1
ATOM 752 O O . LEU A 1 93 ? -9.060 6.990 11.834 1.00 98.56 93 LEU A O 1
ATOM 756 N N . VAL A 1 94 ? -10.131 5.893 10.199 1.00 98.44 94 VAL A N 1
ATOM 757 C CA . VAL A 1 94 ? -9.350 6.517 9.113 1.00 98.44 94 VAL A CA 1
ATOM 758 C C . VAL A 1 94 ? -9.592 8.025 9.072 1.00 98.44 94 VAL A C 1
ATOM 760 O O . VAL A 1 94 ? -8.631 8.794 8.980 1.00 98.44 94 VAL A O 1
ATOM 763 N N . ALA A 1 95 ? -10.853 8.454 9.152 1.00 97.94 95 ALA A N 1
ATOM 764 C CA . ALA A 1 95 ? -11.232 9.863 9.146 1.00 97.94 95 ALA A CA 1
ATOM 765 C C . ALA A 1 95 ? -10.635 10.614 10.346 1.00 97.94 95 ALA A C 1
ATOM 767 O O . ALA A 1 95 ? -10.046 11.681 10.175 1.00 97.94 95 ALA A O 1
ATOM 768 N N . PHE A 1 96 ? -10.701 10.020 11.536 1.00 97.88 96 PHE A N 1
ATOM 769 C CA . PHE A 1 96 ? -10.107 10.545 12.758 1.00 97.88 96 PHE A CA 1
ATOM 770 C C . PHE A 1 96 ? -8.591 10.731 12.632 1.00 97.88 96 PHE A C 1
ATOM 772 O O . PHE A 1 96 ? -8.073 11.812 12.913 1.00 97.88 96 PHE A O 1
ATOM 779 N N . VAL A 1 97 ? -7.866 9.716 12.147 1.00 97.12 97 VAL A N 1
ATOM 780 C CA . VAL A 1 97 ? -6.407 9.813 11.968 1.00 97.12 97 VAL A CA 1
ATOM 781 C C . VAL A 1 97 ? -6.046 10.854 10.902 1.00 97.12 97 VAL A C 1
ATOM 783 O O . VAL A 1 97 ? -5.116 11.633 11.112 1.00 97.12 97 VAL A O 1
ATOM 786 N N . ASN A 1 98 ? -6.792 10.924 9.795 1.00 95.44 98 ASN A N 1
ATOM 787 C CA . ASN A 1 98 ? -6.625 11.970 8.778 1.00 95.44 98 ASN A CA 1
ATOM 788 C C . ASN A 1 98 ? -6.865 13.381 9.335 1.00 95.44 98 ASN A C 1
ATOM 790 O O . ASN A 1 98 ? -6.190 14.314 8.915 1.00 95.44 98 ASN A O 1
ATOM 794 N N . GLY A 1 99 ? -7.813 13.543 10.262 1.00 94.69 99 GLY A N 1
ATOM 795 C CA . GLY A 1 99 ? -8.126 14.833 10.880 1.00 94.69 99 GLY A CA 1
ATOM 796 C C . GLY A 1 99 ? -7.083 15.310 11.894 1.00 94.69 99 GLY A C 1
ATOM 797 O O . GLY A 1 99 ? -6.995 16.505 12.162 1.00 94.69 99 GLY A O 1
ATOM 798 N N . ILE A 1 100 ? -6.289 14.394 12.455 1.00 93.00 100 ILE A N 1
ATOM 799 C CA . ILE A 1 100 ? -5.271 14.712 13.466 1.00 93.00 100 ILE A CA 1
ATOM 800 C C . ILE A 1 100 ? -3.892 14.918 12.848 1.00 93.00 100 ILE A C 1
ATOM 802 O O . ILE A 1 100 ? -3.136 15.780 13.299 1.00 93.00 100 ILE A O 1
ATOM 806 N N . LEU A 1 101 ? -3.520 14.088 11.875 1.00 90.94 101 LEU A N 1
ATOM 807 C CA . LEU A 1 101 ? -2.168 14.105 11.336 1.00 90.94 101 LEU A CA 1
ATOM 808 C C . LEU A 1 101 ? -2.001 15.177 10.251 1.00 90.94 101 LEU A C 1
ATOM 810 O O . LEU A 1 101 ? -2.898 15.373 9.430 1.00 90.94 101 LEU A O 1
ATOM 814 N N . PRO A 1 102 ? -0.837 15.848 10.196 1.00 84.44 102 PRO A N 1
ATOM 815 C CA . PRO A 1 102 ? -0.568 16.821 9.149 1.00 84.44 102 PRO A CA 1
ATOM 816 C C . PRO A 1 102 ? -0.497 16.142 7.776 1.00 84.44 102 PRO A C 1
ATOM 818 O O . PRO A 1 102 ? -0.029 15.008 7.645 1.00 84.44 102 PRO A O 1
ATOM 821 N N . ALA A 1 103 ? -0.919 16.862 6.737 1.00 81.00 103 ALA A N 1
ATOM 822 C CA . ALA A 1 103 ? -0.761 16.410 5.361 1.00 81.00 103 ALA A CA 1
ATOM 823 C C . ALA A 1 103 ? 0.731 16.349 4.977 1.00 81.00 103 ALA A C 1
ATOM 825 O O . ALA A 1 103 ? 1.477 17.300 5.207 1.00 81.00 103 ALA A O 1
ATOM 826 N N . GLU A 1 104 ? 1.159 15.254 4.346 1.00 80.62 104 GLU A N 1
ATOM 827 C CA . GLU A 1 104 ? 2.516 15.086 3.811 1.00 80.62 104 GLU A CA 1
ATOM 828 C C . GLU A 1 104 ? 2.456 15.166 2.282 1.00 80.62 104 GLU A C 1
ATOM 830 O O . GLU A 1 104 ? 2.092 14.205 1.605 1.00 80.62 104 GLU A O 1
ATOM 835 N N . LYS A 1 105 ? 2.772 16.348 1.740 1.00 75.69 105 LYS A N 1
ATOM 836 C CA . LYS A 1 105 ? 2.644 16.641 0.301 1.00 75.69 105 LYS A CA 1
ATOM 837 C C . LYS A 1 105 ? 3.950 16.474 -0.480 1.00 75.69 105 LYS A C 1
ATOM 839 O O . LYS A 1 105 ? 3.918 16.358 -1.701 1.00 75.69 105 LYS A O 1
ATOM 844 N N . SER A 1 106 ? 5.094 16.491 0.206 1.00 79.62 106 SER A N 1
ATOM 845 C CA . SER A 1 106 ? 6.406 16.631 -0.437 1.00 79.62 106 SER A CA 1
ATOM 846 C C . SER A 1 106 ? 7.037 15.307 -0.871 1.00 79.62 106 SER A C 1
ATOM 848 O O . SER A 1 106 ? 7.786 15.276 -1.846 1.00 79.62 106 SER A O 1
ATOM 850 N N . ASP A 1 107 ? 6.707 14.211 -0.183 1.00 85.75 107 ASP A N 1
ATOM 851 C CA . ASP A 1 107 ? 7.336 12.902 -0.378 1.00 85.75 107 ASP A CA 1
ATOM 852 C C . ASP A 1 107 ? 6.273 11.790 -0.499 1.00 85.75 107 ASP A C 1
ATOM 854 O O . ASP A 1 107 ? 5.946 11.125 0.487 1.00 85.75 107 ASP A O 1
ATOM 858 N N . PRO A 1 108 ? 5.712 11.561 -1.704 1.00 85.75 108 PRO A N 1
ATOM 859 C CA . PRO A 1 108 ? 4.585 10.644 -1.908 1.00 85.75 108 PRO A CA 1
ATOM 860 C C . PRO A 1 108 ? 4.874 9.168 -1.598 1.00 85.75 108 PRO A C 1
ATOM 862 O O . PRO A 1 108 ? 3.930 8.384 -1.476 1.00 85.75 108 PRO A O 1
ATOM 865 N N . MET A 1 109 ? 6.153 8.783 -1.503 1.00 89.00 109 MET A N 1
ATOM 866 C CA . MET A 1 109 ? 6.604 7.424 -1.165 1.00 89.00 109 MET A CA 1
ATOM 867 C C . MET A 1 109 ? 7.412 7.358 0.134 1.00 89.00 109 MET A C 1
ATOM 869 O O . MET A 1 109 ? 7.928 6.291 0.473 1.00 89.00 109 MET A O 1
ATOM 873 N N . PHE A 1 110 ? 7.555 8.482 0.837 1.00 91.19 110 PHE A N 1
ATOM 874 C CA . PHE A 1 110 ? 8.293 8.582 2.095 1.00 91.19 110 PHE A CA 1
ATOM 875 C C . PHE A 1 110 ? 9.758 8.133 1.992 1.00 91.19 110 PHE A C 1
ATOM 877 O O . PHE A 1 110 ? 10.300 7.513 2.904 1.00 91.19 110 PHE A O 1
ATOM 884 N N . GLN A 1 111 ? 10.415 8.435 0.871 1.00 85.31 111 GLN A N 1
ATOM 885 C CA . GLN A 1 111 ? 11.795 8.024 0.603 1.00 85.31 111 GLN A CA 1
ATOM 886 C C . GLN A 1 111 ? 12.815 8.616 1.577 1.00 85.31 111 GLN A C 1
ATOM 888 O O . GLN A 1 111 ? 13.872 8.024 1.782 1.00 85.31 111 GLN A O 1
ATOM 893 N N . THR A 1 112 ? 12.508 9.783 2.138 1.00 87.81 112 THR A N 1
ATOM 894 C CA . THR A 1 112 ? 13.345 10.495 3.114 1.00 87.81 112 THR A CA 1
ATOM 895 C C . THR A 1 112 ? 13.007 10.132 4.560 1.00 87.81 112 THR A C 1
ATOM 897 O O . THR A 1 112 ? 13.649 10.617 5.493 1.00 87.81 112 THR A O 1
ATOM 900 N N . LYS A 1 113 ? 11.985 9.296 4.766 1.00 91.62 113 LYS A N 1
ATOM 901 C CA . LYS A 1 113 ? 11.464 8.932 6.083 1.00 91.62 113 LYS A CA 1
ATOM 902 C C . LYS A 1 113 ? 11.953 7.536 6.498 1.00 91.62 113 LYS A C 1
ATOM 904 O O . LYS A 1 113 ? 12.413 6.760 5.660 1.00 91.62 113 LYS A O 1
ATOM 909 N N . PRO A 1 114 ? 11.838 7.185 7.791 1.00 90.94 114 PRO A N 1
ATOM 910 C CA . PRO A 1 114 ? 12.136 5.839 8.263 1.00 90.94 114 PRO A CA 1
ATOM 911 C C . PRO A 1 114 ? 11.274 4.766 7.590 1.00 90.94 114 PRO A C 1
ATOM 913 O O . PRO A 1 114 ? 10.129 5.006 7.218 1.00 90.94 114 PRO A O 1
ATOM 916 N N . GLU A 1 115 ? 11.791 3.540 7.546 1.00 86.88 115 GLU A N 1
ATOM 917 C CA . GLU A 1 115 ? 11.186 2.390 6.860 1.00 86.88 115 GLU A CA 1
ATOM 918 C C . GLU A 1 115 ? 9.718 2.106 7.228 1.00 86.88 115 GLU A C 1
ATOM 920 O O . GLU A 1 115 ? 8.909 1.711 6.383 1.00 86.88 115 GLU A O 1
ATOM 925 N N . ASN A 1 116 ? 9.379 2.298 8.503 1.00 90.94 116 ASN A N 1
ATOM 926 C CA . ASN A 1 116 ? 8.048 2.023 9.039 1.00 90.94 116 ASN A CA 1
ATOM 927 C C . ASN A 1 116 ? 7.119 3.252 9.017 1.00 90.94 116 ASN A C 1
ATOM 929 O O . ASN A 1 116 ? 6.039 3.214 9.601 1.00 90.94 116 ASN A O 1
ATOM 933 N N . TYR A 1 117 ? 7.526 4.356 8.390 1.00 94.31 117 TYR A N 1
ATOM 934 C CA . TYR A 1 117 ? 6.651 5.500 8.158 1.00 94.31 117 TYR A CA 1
ATOM 935 C C . TYR A 1 117 ? 5.589 5.147 7.089 1.00 94.31 117 TYR A C 1
ATOM 937 O O . TYR A 1 117 ? 5.906 4.413 6.144 1.00 94.31 117 TYR A O 1
ATOM 945 N N . PRO A 1 118 ? 4.340 5.648 7.196 1.00 94.81 118 PRO A N 1
ATOM 946 C CA . PRO A 1 118 ? 3.796 6.513 8.249 1.00 94.81 118 PRO A CA 1
ATOM 947 C C . PRO A 1 118 ? 3.274 5.775 9.486 1.00 94.81 118 PRO A C 1
ATOM 949 O O . PRO A 1 118 ? 2.961 6.424 10.479 1.00 94.81 118 PRO A O 1
ATOM 952 N N . LEU A 1 119 ? 3.201 4.443 9.490 1.00 95.19 119 LEU A N 1
ATOM 953 C CA . LEU A 1 119 ? 2.696 3.670 10.631 1.00 95.19 119 LEU A CA 1
ATOM 954 C C . LEU A 1 119 ? 3.508 3.892 11.926 1.00 95.19 119 LEU A C 1
ATOM 956 O O . LEU A 1 119 ? 2.998 3.688 13.028 1.00 95.19 119 LEU A O 1
ATOM 960 N N . SER A 1 120 ? 4.759 4.348 11.826 1.00 93.81 120 SER A N 1
ATOM 961 C CA . SER A 1 120 ? 5.585 4.783 12.960 1.00 93.81 120 SER A CA 1
ATOM 962 C C . SER A 1 120 ? 5.045 6.014 13.696 1.00 93.81 120 SER A C 1
ATOM 964 O O . SER A 1 120 ? 5.452 6.246 14.828 1.00 93.81 120 SER A O 1
ATOM 966 N N . LEU A 1 121 ? 4.141 6.790 13.088 1.00 93.31 121 LEU A N 1
ATOM 967 C CA . LEU A 1 121 ? 3.440 7.899 13.751 1.00 93.31 121 LEU A CA 1
ATOM 968 C C . LEU A 1 121 ? 2.418 7.408 14.783 1.00 93.31 121 LEU A C 1
ATOM 970 O O . LEU A 1 121 ? 1.997 8.166 15.654 1.00 93.31 121 LEU A O 1
ATOM 974 N N . ILE A 1 122 ? 2.022 6.137 14.690 1.00 95.81 122 ILE A N 1
ATOM 975 C CA . ILE A 1 122 ? 1.076 5.505 15.599 1.00 95.81 122 ILE A CA 1
ATOM 976 C C . ILE A 1 122 ? 1.845 4.705 16.648 1.00 95.81 122 ILE A C 1
ATOM 978 O O . ILE A 1 122 ? 2.647 3.822 16.326 1.00 95.81 122 ILE A O 1
ATOM 982 N N . THR A 1 123 ? 1.569 4.994 17.921 1.00 95.44 123 THR A N 1
ATOM 983 C CA . THR A 1 123 ? 2.163 4.264 19.047 1.00 95.44 123 THR A CA 1
ATOM 984 C C . THR A 1 123 ? 1.762 2.787 19.015 1.00 95.44 123 THR A C 1
ATOM 986 O O . THR A 1 123 ? 0.702 2.418 18.505 1.00 95.44 123 THR A O 1
ATOM 989 N N . LYS A 1 124 ? 2.586 1.913 19.604 1.00 95.81 124 LYS A N 1
ATOM 990 C CA . LYS A 1 124 ? 2.315 0.465 19.646 1.00 95.81 124 LYS A CA 1
ATOM 991 C C . LYS A 1 124 ? 0.953 0.137 20.277 1.00 95.81 124 LYS A C 1
ATOM 993 O O . LYS A 1 124 ? 0.252 -0.746 19.784 1.00 95.81 124 LYS A O 1
ATOM 998 N N . ASN A 1 125 ? 0.560 0.865 21.323 1.00 96.69 125 ASN A N 1
ATOM 999 C CA . ASN A 1 125 ? -0.711 0.644 22.017 1.00 96.69 125 ASN A CA 1
ATOM 1000 C C . ASN A 1 125 ? -1.908 0.997 21.128 1.00 96.69 125 ASN A C 1
ATOM 1002 O O . ASN A 1 125 ? -2.830 0.196 21.010 1.00 96.69 125 ASN A O 1
ATOM 1006 N N . VAL A 1 126 ? -1.863 2.140 20.436 1.00 97.88 126 VAL A N 1
ATOM 1007 C CA . VAL A 1 126 ? -2.915 2.520 19.481 1.00 97.88 126 VAL A CA 1
ATOM 1008 C C . VAL A 1 126 ? -2.963 1.548 18.303 1.00 97.88 126 VAL A C 1
ATOM 1010 O O . VAL A 1 126 ? -4.038 1.094 17.922 1.00 97.88 126 VAL A O 1
ATOM 1013 N N . ARG A 1 127 ? -1.802 1.150 17.768 1.00 97.69 127 ARG A N 1
ATOM 1014 C CA . ARG A 1 127 ? -1.734 0.158 16.687 1.00 97.69 127 ARG A CA 1
ATOM 1015 C C . ARG A 1 127 ? -2.391 -1.162 17.090 1.00 97.69 127 ARG A C 1
ATOM 1017 O O . ARG A 1 127 ? -3.153 -1.716 16.312 1.00 97.69 127 ARG A O 1
ATOM 1024 N N . THR A 1 128 ? -2.162 -1.615 18.322 1.00 98.31 128 THR A N 1
ATOM 1025 C CA . THR A 1 128 ? -2.794 -2.832 18.858 1.00 98.31 128 THR A CA 1
ATOM 1026 C C . THR A 1 128 ? -4.323 -2.726 18.859 1.00 98.31 128 THR A C 1
ATOM 1028 O O . THR A 1 128 ? -5.008 -3.717 18.616 1.00 98.31 128 THR A O 1
ATOM 1031 N N . ILE A 1 129 ? -4.878 -1.536 19.108 1.00 98.31 129 ILE A N 1
ATOM 1032 C CA . ILE A 1 129 ? -6.327 -1.304 19.031 1.00 98.31 129 ILE A CA 1
ATOM 1033 C C . ILE A 1 129 ? -6.800 -1.389 17.578 1.00 98.31 129 ILE A C 1
ATOM 1035 O O . ILE A 1 129 ? -7.746 -2.122 17.300 1.00 98.31 129 ILE A O 1
ATOM 1039 N N . PHE A 1 130 ? -6.113 -0.726 16.641 1.00 98.50 130 PHE A N 1
ATOM 1040 C CA . PHE A 1 130 ? -6.452 -0.797 15.214 1.00 98.50 130 PHE A CA 1
ATOM 1041 C C . PHE A 1 130 ? -6.428 -2.238 14.697 1.00 98.50 130 PHE A C 1
ATOM 1043 O O . PHE A 1 130 ? -7.382 -2.682 14.066 1.00 98.50 130 PHE A O 1
ATOM 1050 N N . GLU A 1 131 ? -5.385 -3.001 15.029 1.00 98.44 131 GLU A N 1
ATOM 1051 C CA . GLU A 1 131 ? -5.260 -4.413 14.659 1.00 98.44 131 GLU A CA 1
ATOM 1052 C C . GLU A 1 131 ? -6.414 -5.263 15.212 1.00 98.44 131 GLU A C 1
ATOM 1054 O O . GLU A 1 131 ? -6.909 -6.148 14.514 1.00 98.44 131 GLU A O 1
ATOM 1059 N N . LYS A 1 132 ? -6.867 -5.004 16.447 1.00 98.06 132 LYS A N 1
ATOM 1060 C CA . LYS A 1 132 ? -8.024 -5.698 17.038 1.00 98.06 132 LYS A CA 1
ATOM 1061 C C . LYS A 1 132 ? -9.316 -5.390 16.285 1.00 98.06 132 LYS A C 1
ATOM 1063 O O . LYS A 1 132 ? -10.054 -6.321 15.976 1.00 98.06 132 LYS A O 1
ATOM 1068 N N . VAL A 1 133 ? -9.570 -4.119 15.965 1.00 98.00 133 VAL A N 1
ATOM 1069 C CA . VAL A 1 133 ? -10.772 -3.714 15.214 1.00 98.00 133 VAL A CA 1
ATOM 1070 C C . VAL A 1 133 ? -10.757 -4.327 13.814 1.00 98.00 133 VAL A C 1
ATOM 1072 O O . VAL A 1 133 ? -11.744 -4.938 13.409 1.00 98.00 133 VAL A O 1
ATOM 1075 N N . ILE A 1 134 ? -9.617 -4.264 13.117 1.00 98.12 134 ILE A N 1
ATOM 1076 C CA . ILE A 1 134 ? -9.434 -4.894 11.802 1.00 98.12 134 ILE A CA 1
ATOM 1077 C C . ILE A 1 134 ? -9.744 -6.392 11.882 1.00 98.12 134 ILE A C 1
ATOM 1079 O O . ILE A 1 134 ? -10.573 -6.877 11.120 1.00 98.12 134 ILE A O 1
ATOM 1083 N N . LYS A 1 135 ? -9.148 -7.121 12.836 1.00 97.06 135 LYS A N 1
ATOM 1084 C CA . LYS A 1 135 ? -9.402 -8.562 13.011 1.00 97.06 135 LYS A CA 1
ATOM 1085 C C . LYS A 1 135 ? -10.876 -8.863 13.282 1.00 97.06 135 LYS A C 1
ATOM 1087 O O . LYS A 1 135 ? -11.405 -9.820 12.729 1.00 97.06 135 LYS A O 1
ATOM 1092 N N . SER A 1 136 ? -11.537 -8.043 14.101 1.00 96.19 136 SER A N 1
ATOM 1093 C CA . SER A 1 136 ? -12.955 -8.227 14.432 1.00 96.19 136 SER A CA 1
ATOM 1094 C C . SER A 1 136 ? -13.905 -7.972 13.260 1.00 96.19 136 SER A C 1
ATOM 1096 O O . SER A 1 136 ? -15.021 -8.476 13.274 1.00 96.19 136 SER A O 1
ATOM 1098 N N . ALA A 1 137 ? -13.475 -7.231 12.231 1.00 96.69 137 ALA A N 1
ATOM 1099 C CA . ALA A 1 137 ? -14.312 -6.934 11.072 1.00 96.69 137 ALA A CA 1
ATOM 1100 C C . ALA A 1 137 ? -14.579 -8.166 10.190 1.00 96.69 137 ALA A C 1
ATOM 1102 O O . ALA A 1 137 ? -15.604 -8.225 9.513 1.00 96.69 137 ALA A O 1
ATOM 1103 N N . GLY A 1 138 ? -13.676 -9.149 10.207 1.00 94.88 138 GLY A N 1
ATOM 1104 C CA . GLY A 1 138 ? -13.768 -10.363 9.400 1.00 94.88 138 GLY A CA 1
ATOM 1105 C C . GLY A 1 138 ? -13.341 -10.174 7.931 1.00 94.88 138 GLY A C 1
ATOM 1106 O O . GLY A 1 138 ? -13.337 -9.052 7.419 1.00 94.88 138 GLY A O 1
ATOM 1107 N N . PRO A 1 139 ? -12.984 -11.263 7.222 1.00 92.75 139 PRO A N 1
ATOM 1108 C CA . PRO A 1 139 ? -12.262 -11.193 5.944 1.00 92.75 139 PRO A CA 1
ATOM 1109 C C . PRO A 1 139 ? -12.951 -10.355 4.859 1.00 92.75 139 PRO A C 1
ATOM 1111 O O . PRO A 1 139 ? -12.310 -9.514 4.229 1.00 92.75 139 PRO A O 1
ATOM 1114 N N . GLN A 1 140 ? -14.267 -10.525 4.688 1.00 92.88 140 GLN A N 1
ATOM 1115 C CA . GLN A 1 140 ? -15.043 -9.808 3.672 1.00 92.88 140 GLN A CA 1
ATOM 1116 C C . GLN A 1 140 ? -15.024 -8.289 3.897 1.00 92.88 140 GLN A C 1
ATOM 1118 O O . GLN A 1 140 ? -14.807 -7.516 2.962 1.00 92.88 140 GLN A O 1
ATOM 1123 N N . ASN A 1 141 ? -15.208 -7.844 5.143 1.00 95.81 141 ASN A N 1
ATOM 1124 C CA . ASN A 1 141 ? -15.169 -6.422 5.470 1.00 95.81 141 ASN A CA 1
ATOM 1125 C C . ASN A 1 141 ? -13.755 -5.859 5.343 1.00 95.81 141 ASN A C 1
ATOM 1127 O O . ASN A 1 141 ? -13.599 -4.736 4.879 1.00 95.81 141 ASN A O 1
ATOM 1131 N N . ILE A 1 142 ? -12.717 -6.617 5.707 1.00 95.81 142 ILE A N 1
ATOM 1132 C CA . ILE A 1 142 ? -11.331 -6.153 5.562 1.00 95.81 142 ILE A CA 1
ATOM 1133 C C . ILE A 1 142 ? -11.005 -5.915 4.078 1.00 95.81 142 ILE A C 1
ATOM 1135 O O . ILE A 1 142 ? -10.434 -4.874 3.754 1.00 95.81 142 ILE A O 1
ATOM 1139 N N . GLN A 1 143 ? -11.440 -6.797 3.170 1.00 94.38 143 GLN A N 1
ATOM 1140 C CA . GLN A 1 143 ? -11.257 -6.601 1.727 1.00 94.38 143 GLN A CA 1
ATOM 1141 C C . GLN A 1 143 ? -11.977 -5.341 1.223 1.00 94.38 143 GLN A C 1
ATOM 1143 O O . GLN A 1 143 ? -11.362 -4.484 0.585 1.00 94.38 143 GLN A O 1
ATOM 1148 N N . LEU A 1 144 ? -13.262 -5.179 1.559 1.00 96.12 144 LEU A N 1
ATOM 1149 C CA . LEU A 1 144 ? -14.031 -3.980 1.196 1.00 96.12 144 LEU A CA 1
ATOM 1150 C C . LEU A 1 144 ? -13.411 -2.703 1.776 1.00 96.12 144 LEU A C 1
ATOM 1152 O O . LEU A 1 144 ? -13.389 -1.656 1.125 1.00 96.12 144 LEU A O 1
ATOM 1156 N N . PHE A 1 145 ? -12.895 -2.784 3.000 1.00 97.94 145 PHE A N 1
ATOM 1157 C CA . PHE A 1 145 ? -12.231 -1.679 3.669 1.00 97.94 145 PHE A CA 1
ATOM 1158 C C . PHE A 1 145 ? -10.910 -1.311 2.993 1.00 97.94 145 PHE A C 1
ATOM 1160 O O . PHE A 1 145 ? -10.668 -0.123 2.783 1.00 97.94 145 PHE A O 1
ATOM 1167 N N . TYR A 1 146 ? -10.085 -2.285 2.603 1.00 97.44 146 TYR A N 1
ATOM 1168 C CA . TYR A 1 146 ? -8.844 -2.037 1.868 1.00 97.44 146 TYR A CA 1
ATOM 1169 C C . TYR A 1 146 ? -9.118 -1.310 0.551 1.00 97.44 146 TYR A C 1
ATOM 1171 O O . TYR A 1 146 ? -8.576 -0.229 0.315 1.00 97.44 146 TYR A O 1
ATOM 1179 N N . GLU A 1 147 ? -10.023 -1.844 -0.271 1.00 96.06 147 GLU A N 1
ATOM 1180 C CA . GLU A 1 147 ? -10.363 -1.238 -1.559 1.00 96.06 147 GLU A CA 1
ATOM 1181 C C . GLU A 1 147 ? -10.982 0.156 -1.394 1.00 96.06 147 GLU A C 1
ATOM 1183 O O . GLU A 1 147 ? -10.616 1.097 -2.102 1.00 96.06 147 GLU A O 1
ATOM 1188 N N . GLY A 1 148 ? -11.897 0.310 -0.433 1.00 97.56 148 GLY A N 1
ATOM 1189 C CA . GLY A 1 148 ? -12.515 1.595 -0.121 1.00 97.56 148 GLY A CA 1
ATOM 1190 C C . GLY A 1 148 ? -11.500 2.628 0.368 1.00 97.56 148 GLY A C 1
ATOM 1191 O O . GLY A 1 148 ? -11.557 3.787 -0.041 1.00 97.56 148 GLY A O 1
ATOM 1192 N N . THR A 1 149 ? -10.536 2.215 1.192 1.00 98.44 149 THR A N 1
ATOM 1193 C CA . THR A 1 149 ? -9.484 3.094 1.723 1.00 98.44 149 THR A CA 1
ATOM 1194 C C . THR A 1 149 ? -8.480 3.484 0.641 1.00 98.44 149 THR A C 1
ATOM 1196 O O . THR A 1 149 ? -8.035 4.630 0.613 1.00 98.44 149 THR A O 1
ATOM 1199 N N . LEU A 1 150 ? -8.165 2.578 -0.290 1.00 97.75 150 LEU A N 1
ATOM 1200 C CA . LEU A 1 150 ? -7.316 2.870 -1.446 1.00 97.75 150 LEU A CA 1
ATOM 1201 C C . LEU A 1 150 ? -7.951 3.943 -2.342 1.00 97.75 150 LEU A C 1
ATOM 1203 O O . LEU A 1 150 ? -7.298 4.923 -2.702 1.00 97.75 150 LEU A O 1
ATOM 1207 N N . LEU A 1 151 ? -9.244 3.802 -2.650 1.00 97.75 151 LEU A N 1
ATOM 1208 C CA . LEU A 1 151 ? -9.988 4.800 -3.423 1.00 97.75 151 LEU A CA 1
ATOM 1209 C C . LEU A 1 151 ? -10.130 6.126 -2.663 1.00 97.75 151 LEU A C 1
ATOM 1211 O O . LEU A 1 151 ? -10.008 7.194 -3.264 1.00 97.75 151 LEU A O 1
ATOM 1215 N N . LEU A 1 152 ? -10.340 6.073 -1.345 1.00 98.19 152 LEU A N 1
ATOM 1216 C CA . LEU A 1 152 ? -10.392 7.265 -0.500 1.00 98.19 152 LEU A CA 1
ATOM 1217 C C . LEU A 1 152 ? -9.054 8.013 -0.492 1.00 98.19 152 LEU A C 1
ATOM 1219 O O . LEU A 1 152 ? -9.059 9.233 -0.623 1.00 98.19 152 LEU A O 1
ATOM 1223 N N . MET A 1 153 ? -7.920 7.309 -0.413 1.00 97.75 153 MET A N 1
ATOM 1224 C CA . MET A 1 153 ? -6.590 7.919 -0.515 1.00 97.75 153 MET A CA 1
ATOM 1225 C C . MET A 1 153 ? -6.453 8.694 -1.828 1.00 97.75 153 MET A C 1
ATOM 1227 O O . MET A 1 153 ? -6.102 9.871 -1.826 1.00 97.75 153 MET A O 1
ATOM 1231 N N . VAL A 1 154 ? -6.780 8.053 -2.952 1.00 97.19 154 VAL A N 1
ATOM 1232 C CA . VAL A 1 154 ? -6.705 8.672 -4.282 1.00 97.19 154 VAL A CA 1
ATOM 1233 C C . VAL A 1 154 ? -7.625 9.888 -4.394 1.00 97.19 154 VAL A C 1
ATOM 1235 O O . VAL A 1 154 ? -7.222 10.923 -4.935 1.00 97.19 1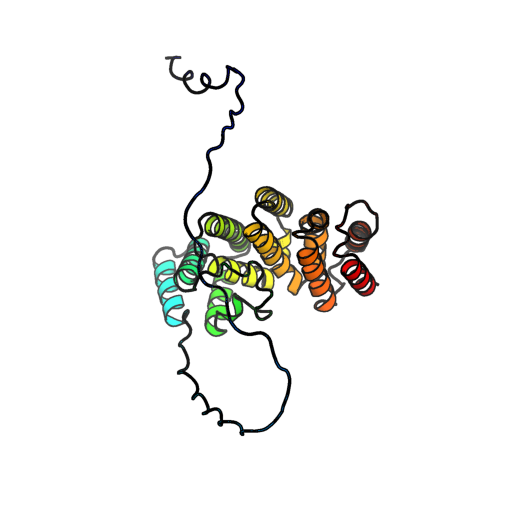54 VAL A O 1
ATOM 1238 N N . LYS A 1 155 ? -8.848 9.789 -3.861 1.00 97.12 155 LYS A N 1
ATOM 1239 C CA . LYS A 1 155 ? -9.805 10.899 -3.806 1.00 97.12 155 LYS A CA 1
ATOM 1240 C C . LYS A 1 155 ? -9.259 12.062 -2.977 1.00 97.12 155 LYS A C 1
ATOM 1242 O O . LYS A 1 155 ? -9.294 13.195 -3.446 1.00 97.12 155 LYS A O 1
ATOM 1247 N N . ASN A 1 156 ? -8.732 11.790 -1.785 1.00 95.94 156 ASN A N 1
ATOM 1248 C CA . ASN A 1 156 ? -8.193 12.817 -0.899 1.00 95.94 156 ASN A CA 1
ATOM 1249 C C . ASN A 1 156 ? -7.000 13.521 -1.544 1.00 95.94 156 ASN A C 1
ATOM 1251 O O . ASN A 1 156 ? -7.005 14.744 -1.635 1.00 95.94 156 ASN A O 1
ATOM 1255 N N . MET A 1 157 ? -6.054 12.767 -2.109 1.00 95.38 157 MET A N 1
ATOM 1256 C CA . MET A 1 157 ? -4.914 13.342 -2.827 1.00 95.38 157 MET A CA 1
ATOM 1257 C C . MET A 1 157 ? -5.335 14.154 -4.059 1.00 95.38 157 MET A C 1
ATOM 1259 O O . MET A 1 157 ? -4.721 15.172 -4.356 1.00 95.38 157 MET A O 1
ATOM 1263 N N . SER A 1 158 ? -6.386 13.734 -4.771 1.00 95.31 158 SER A N 1
ATOM 1264 C CA . SER A 1 158 ? -6.923 14.490 -5.915 1.00 95.31 158 SER A CA 1
ATOM 1265 C C . SER A 1 158 ? -7.556 15.822 -5.508 1.00 95.31 158 SER A C 1
ATOM 1267 O O . SER A 1 158 ? -7.603 16.733 -6.328 1.00 95.31 158 SER A O 1
ATOM 1269 N N . ASN A 1 159 ? -8.032 15.916 -4.266 1.00 94.69 159 ASN A N 1
ATOM 1270 C CA . ASN A 1 159 ? -8.704 17.085 -3.703 1.00 94.69 159 ASN A CA 1
ATOM 1271 C C . ASN A 1 159 ? -7.815 17.856 -2.714 1.00 94.69 159 ASN A C 1
ATOM 1273 O O . ASN A 1 159 ? -8.333 18.647 -1.928 1.00 94.69 159 ASN A O 1
ATOM 1277 N N . ASP A 1 160 ? -6.503 17.593 -2.695 1.00 92.12 160 ASP A N 1
ATOM 1278 C CA . ASP A 1 160 ? -5.557 18.213 -1.759 1.00 92.12 160 ASP A CA 1
ATOM 1279 C C . ASP A 1 160 ? -5.903 18.036 -0.262 1.00 92.12 160 ASP A C 1
ATOM 1281 O O . ASP A 1 160 ? -5.419 18.790 0.590 1.00 92.12 160 ASP A O 1
ATOM 1285 N N . ALA A 1 161 ? -6.707 17.020 0.062 1.00 93.44 161 ALA A N 1
ATOM 1286 C CA . ALA A 1 161 ? -7.167 16.693 1.406 1.00 93.44 161 ALA A CA 1
ATOM 1287 C C . ALA A 1 161 ? -6.210 15.714 2.122 1.00 93.44 161 ALA A C 1
ATOM 1289 O O . ALA A 1 161 ? -5.490 14.967 1.455 1.00 93.44 161 ALA A O 1
ATOM 1290 N N . PRO A 1 162 ? -6.212 15.665 3.471 1.00 94.06 162 PRO A N 1
ATOM 1291 C CA . PRO A 1 162 ? -5.364 14.743 4.227 1.00 94.06 162 PRO A CA 1
ATOM 1292 C C . PRO A 1 162 ? -5.609 13.269 3.874 1.00 94.06 162 PRO A C 1
ATOM 1294 O O . PRO A 1 162 ? -6.747 12.797 3.865 1.00 94.06 162 PRO A O 1
ATOM 1297 N N . ASP A 1 163 ? -4.535 12.526 3.615 1.00 95.50 163 ASP A N 1
ATOM 1298 C CA . ASP A 1 163 ? -4.572 11.113 3.213 1.00 95.50 163 ASP A CA 1
ATOM 1299 C C . ASP A 1 163 ? -3.671 10.202 4.073 1.00 95.50 163 ASP A C 1
ATOM 1301 O O . ASP A 1 163 ? -3.607 8.988 3.859 1.00 95.50 163 ASP A O 1
ATOM 1305 N N . LEU A 1 164 ? -2.971 10.764 5.063 1.00 95.19 164 LEU A N 1
ATOM 1306 C CA . LEU A 1 164 ? -1.971 10.031 5.841 1.00 95.19 164 LEU A CA 1
ATOM 1307 C C . LEU A 1 164 ? -2.581 8.907 6.687 1.00 95.19 164 LEU A C 1
ATOM 1309 O O . LEU A 1 164 ? -1.989 7.837 6.805 1.00 95.19 164 LEU A O 1
ATOM 1313 N N . GLY A 1 165 ? -3.786 9.111 7.216 1.00 97.25 165 GLY A N 1
ATOM 1314 C CA . GLY A 1 165 ? -4.586 8.073 7.860 1.00 97.25 165 GLY A CA 1
ATOM 1315 C C . GLY A 1 165 ? -4.926 6.934 6.902 1.00 97.25 165 GLY A C 1
ATOM 1316 O O . GLY A 1 165 ? -4.760 5.772 7.269 1.00 97.25 165 GLY A O 1
ATOM 1317 N N . CYS A 1 166 ? -5.285 7.234 5.648 1.00 98.19 166 CYS A N 1
ATOM 1318 C CA . CYS A 1 166 ? -5.484 6.194 4.633 1.00 98.19 166 CYS A CA 1
ATOM 1319 C C . CYS A 1 166 ? -4.194 5.388 4.428 1.00 98.19 166 CYS A C 1
ATOM 1321 O O . CYS A 1 166 ? -4.222 4.162 4.486 1.00 98.19 166 CYS A O 1
ATOM 1323 N N . LYS A 1 167 ? -3.050 6.063 4.263 1.00 97.69 167 LYS A N 1
ATOM 1324 C CA . LYS A 1 167 ? -1.743 5.412 4.072 1.00 97.69 167 LYS A CA 1
ATOM 1325 C C . LYS A 1 167 ? -1.306 4.570 5.275 1.00 97.69 167 LYS A C 1
ATOM 1327 O O . LYS A 1 167 ? -0.740 3.498 5.080 1.00 97.69 167 LYS A O 1
ATOM 1332 N N . ILE A 1 168 ? -1.595 5.009 6.501 1.00 97.88 168 ILE A N 1
ATOM 1333 C CA . ILE A 1 168 ? -1.338 4.245 7.733 1.00 97.88 168 ILE A CA 1
ATOM 1334 C C . ILE A 1 168 ? -2.151 2.950 7.749 1.00 97.88 168 ILE A C 1
ATOM 1336 O O . ILE A 1 168 ? -1.583 1.885 7.985 1.00 97.88 168 ILE A O 1
ATOM 1340 N N . PHE A 1 169 ? -3.457 3.026 7.481 1.00 98.50 169 PHE A N 1
ATOM 1341 C CA . PHE A 1 169 ? -4.315 1.841 7.473 1.00 98.50 169 PHE A CA 1
ATOM 1342 C C . PHE A 1 169 ? -3.980 0.899 6.315 1.00 98.50 169 PHE A C 1
ATOM 1344 O O . PHE A 1 169 ? -3.900 -0.304 6.531 1.00 98.50 169 PHE A O 1
ATOM 1351 N N . LEU A 1 170 ? -3.688 1.419 5.121 1.00 98.06 170 LEU A N 1
ATOM 1352 C CA . LEU A 1 170 ? -3.253 0.609 3.977 1.00 98.06 170 LEU A CA 1
ATOM 1353 C C . LEU A 1 170 ? -1.917 -0.100 4.246 1.00 98.06 170 LEU A C 1
ATOM 1355 O O . LEU A 1 170 ? -1.774 -1.279 3.931 1.00 98.06 170 LEU A O 1
ATOM 1359 N N . GLN A 1 171 ? -0.960 0.581 4.887 1.00 97.62 171 GLN A N 1
ATOM 1360 C CA . GLN A 1 171 ? 0.292 -0.037 5.324 1.00 97.62 171 GLN A CA 1
ATOM 1361 C C . GLN A 1 171 ? 0.062 -1.112 6.388 1.00 97.62 171 GLN A C 1
ATOM 1363 O O . GLN A 1 171 ? 0.656 -2.185 6.300 1.00 97.62 171 GLN A O 1
ATOM 1368 N N . LEU A 1 172 ? -0.794 -0.847 7.377 1.00 97.56 172 LEU A N 1
ATOM 1369 C CA . LEU A 1 172 ? -1.123 -1.817 8.419 1.00 97.56 172 LEU A CA 1
ATOM 1370 C C . LEU A 1 172 ? -1.798 -3.063 7.828 1.00 97.56 172 LEU A C 1
ATOM 1372 O O . LEU A 1 172 ? -1.394 -4.178 8.142 1.00 97.56 172 LEU A O 1
ATOM 1376 N N . LEU A 1 173 ? -2.760 -2.878 6.921 1.00 97.25 173 LEU A N 1
ATOM 1377 C CA . LEU A 1 173 ? -3.447 -3.965 6.223 1.00 97.25 173 LEU A CA 1
ATOM 1378 C C . LEU A 1 173 ? -2.481 -4.800 5.384 1.00 97.25 173 LEU A C 1
ATOM 1380 O O . LEU A 1 173 ? -2.471 -6.014 5.541 1.00 97.25 173 LEU A O 1
ATOM 1384 N N . GLY A 1 174 ? -1.611 -4.176 4.584 1.00 95.62 174 GLY A N 1
ATOM 1385 C CA . GLY A 1 174 ? -0.595 -4.907 3.816 1.00 95.62 174 GLY A CA 1
ATOM 1386 C C . GLY A 1 174 ? 0.374 -5.700 4.703 1.00 95.62 174 GLY A C 1
ATOM 1387 O O . GLY A 1 174 ? 0.818 -6.777 4.326 1.00 95.62 174 GLY A O 1
ATOM 1388 N N . GLN A 1 175 ? 0.666 -5.221 5.918 1.00 94.19 175 GLN A N 1
ATOM 1389 C CA . GLN A 1 175 ? 1.490 -5.956 6.885 1.00 94.19 175 GLN A CA 1
ATOM 1390 C C . GLN A 1 175 ? 0.759 -7.108 7.589 1.00 94.19 175 GLN A C 1
ATOM 1392 O O . GLN A 1 175 ? 1.438 -7.995 8.121 1.00 94.19 175 GLN A O 1
ATOM 1397 N N . MET A 1 176 ? -0.571 -7.052 7.685 1.00 95.56 176 MET A N 1
ATOM 1398 C CA . MET A 1 176 ? -1.402 -8.057 8.356 1.00 95.56 176 MET A CA 1
ATOM 1399 C C . MET A 1 176 ? -1.913 -9.132 7.393 1.00 95.56 176 MET A C 1
ATOM 1401 O O . MET A 1 176 ? -1.963 -10.292 7.786 1.00 95.56 176 MET A O 1
ATOM 1405 N N . TYR A 1 177 ? -2.263 -8.734 6.169 1.00 95.12 177 TYR A N 1
ATOM 1406 C CA . TYR A 1 177 ? -2.891 -9.553 5.129 1.00 95.12 177 TYR A CA 1
ATOM 1407 C C . TYR A 1 177 ? -2.246 -9.256 3.760 1.00 95.12 177 TYR A C 1
ATOM 1409 O O . TYR A 1 177 ? -2.863 -8.589 2.921 1.00 95.12 177 TYR A O 1
ATOM 1417 N N . PRO A 1 178 ? -0.979 -9.656 3.529 1.00 93.75 178 PRO A N 1
ATOM 1418 C CA . PRO A 1 178 ? -0.268 -9.396 2.275 1.00 93.75 178 PRO A CA 1
ATOM 1419 C C . PRO A 1 178 ? -1.047 -9.802 1.019 1.00 93.75 178 PRO A C 1
ATOM 1421 O O . PRO A 1 178 ? -1.105 -9.036 0.055 1.00 93.75 178 PRO A O 1
ATOM 1424 N N . GLU A 1 179 ? -1.701 -10.962 1.058 1.00 92.44 179 GLU A N 1
ATOM 1425 C CA . GLU A 1 179 ? -2.498 -11.544 -0.024 1.00 92.44 179 GLU A CA 1
ATOM 1426 C C . GLU A 1 179 ? -3.607 -10.606 -0.514 1.00 92.44 179 GLU A C 1
ATOM 1428 O O . GLU A 1 179 ? -3.941 -10.590 -1.695 1.00 92.44 179 GLU A O 1
ATOM 1433 N N . MET A 1 180 ? -4.124 -9.741 0.360 1.00 91.25 180 MET A N 1
ATOM 1434 C CA . MET A 1 180 ? -5.170 -8.786 0.008 1.00 91.25 180 MET A CA 1
ATOM 1435 C C . MET A 1 180 ? -4.737 -7.798 -1.075 1.00 91.25 180 MET A C 1
ATOM 1437 O O . MET A 1 180 ? -5.562 -7.347 -1.866 1.00 91.25 180 MET A O 1
ATOM 1441 N N . THR A 1 181 ? -3.443 -7.479 -1.124 1.00 92.88 181 THR A N 1
ATOM 1442 C CA . THR A 1 181 ? -2.884 -6.538 -2.101 1.00 92.88 181 THR A CA 1
ATOM 1443 C C . THR A 1 181 ? -2.815 -7.107 -3.521 1.00 92.88 181 THR A C 1
ATOM 1445 O O . THR A 1 181 ? -2.607 -6.342 -4.455 1.00 92.88 181 THR A O 1
ATOM 1448 N N . VAL A 1 182 ? -3.026 -8.418 -3.698 1.00 94.38 182 VAL A N 1
ATOM 1449 C CA . VAL A 1 182 ? -3.050 -9.100 -5.007 1.00 94.38 182 VAL A CA 1
ATOM 1450 C C . VAL A 1 182 ? -4.417 -9.690 -5.358 1.00 94.38 182 VAL A C 1
ATOM 1452 O O . VAL A 1 182 ? -4.574 -10.248 -6.435 1.00 94.38 182 VAL A O 1
ATOM 1455 N N . LEU A 1 183 ? -5.440 -9.544 -4.506 1.00 92.69 183 LEU A N 1
ATOM 1456 C CA . LEU A 1 183 ? -6.773 -10.102 -4.785 1.00 92.69 183 LEU A CA 1
ATOM 1457 C C . LEU A 1 183 ? -7.471 -9.456 -5.991 1.00 92.69 183 LEU A C 1
ATOM 1459 O O . LEU A 1 183 ? -8.343 -10.078 -6.589 1.00 92.69 183 LEU A O 1
ATOM 1463 N N . ASN A 1 184 ? -7.138 -8.205 -6.328 1.00 92.56 184 ASN A N 1
ATOM 1464 C CA . ASN A 1 184 ? -7.848 -7.439 -7.353 1.00 92.56 184 ASN A CA 1
ATOM 1465 C C . ASN A 1 184 ? -6.883 -6.683 -8.280 1.00 92.56 184 ASN A C 1
ATOM 1467 O O . ASN A 1 184 ? -6.915 -5.453 -8.396 1.00 92.56 184 ASN A O 1
ATOM 1471 N N . ILE A 1 185 ? -5.993 -7.444 -8.923 1.00 95.50 185 ILE A N 1
ATOM 1472 C CA . ILE A 1 185 ? -4.936 -6.926 -9.801 1.00 95.50 185 ILE A CA 1
ATOM 1473 C C . ILE A 1 185 ? -5.508 -6.040 -10.906 1.00 95.50 185 ILE A C 1
ATOM 1475 O O . ILE A 1 185 ? -5.034 -4.919 -11.084 1.00 95.50 185 ILE A O 1
ATOM 1479 N N . GLU A 1 186 ? -6.570 -6.470 -11.588 1.00 96.31 186 GLU A N 1
ATOM 1480 C CA . GLU A 1 186 ? -7.198 -5.700 -12.670 1.00 96.31 186 GLU A CA 1
ATOM 1481 C C . GLU A 1 186 ? -7.613 -4.294 -12.212 1.00 96.31 186 GLU A C 1
ATOM 1483 O O . GLU A 1 186 ? -7.332 -3.291 -12.878 1.00 96.31 186 GLU A O 1
ATOM 1488 N N . LYS A 1 187 ? -8.210 -4.185 -11.018 1.00 95.12 187 LYS A N 1
ATOM 1489 C CA . LYS A 1 187 ? -8.586 -2.897 -10.425 1.00 95.12 187 LYS A CA 1
ATOM 1490 C C . LYS A 1 187 ? -7.362 -2.053 -10.078 1.00 95.12 187 LYS A C 1
ATOM 1492 O O . LYS A 1 187 ? -7.395 -0.836 -10.269 1.00 95.12 187 LYS A O 1
ATOM 1497 N N . HIS A 1 188 ? -6.279 -2.663 -9.595 1.00 95.31 188 HIS A N 1
ATOM 1498 C CA . HIS A 1 188 ? -5.018 -1.964 -9.332 1.00 95.31 188 HIS A CA 1
ATOM 1499 C C . HIS A 1 188 ? -4.386 -1.431 -10.621 1.00 95.31 188 HIS A C 1
ATOM 1501 O O . HIS A 1 188 ? -3.992 -0.264 -10.662 1.00 95.31 188 HIS A O 1
ATOM 1507 N N . VAL A 1 189 ? -4.370 -2.231 -11.692 1.00 97.31 189 VAL A N 1
ATOM 1508 C CA . VAL A 1 189 ? -3.900 -1.822 -13.021 1.00 97.31 189 VAL A CA 1
ATOM 1509 C C . VAL A 1 189 ? -4.741 -0.665 -13.558 1.00 97.31 189 VAL A C 1
ATOM 1511 O O . VAL A 1 189 ? -4.179 0.363 -13.937 1.00 97.31 189 VAL A O 1
ATOM 1514 N N . SER A 1 190 ? -6.072 -0.778 -13.515 1.00 97.25 190 SER A N 1
ATOM 1515 C CA . SER A 1 190 ? -6.993 0.279 -13.954 1.00 97.25 190 SER A CA 1
ATOM 1516 C C . SER A 1 190 ? -6.785 1.584 -13.180 1.00 97.25 190 SER A C 1
ATOM 1518 O O . SER A 1 190 ? -6.743 2.671 -13.767 1.00 97.25 190 SER A O 1
ATOM 1520 N N . LEU A 1 191 ? -6.624 1.499 -11.855 1.00 95.94 191 LEU A N 1
ATOM 1521 C CA . LEU A 1 191 ? -6.393 2.665 -11.005 1.00 95.94 191 LEU A CA 1
ATOM 1522 C C . LEU A 1 191 ? -5.034 3.313 -11.308 1.00 95.94 191 LEU A C 1
ATOM 1524 O O . LEU A 1 191 ? -4.959 4.526 -11.492 1.00 95.94 191 LEU A O 1
ATOM 1528 N N . ARG A 1 192 ? -3.970 2.515 -11.440 1.00 95.75 192 ARG A N 1
ATOM 1529 C CA . ARG A 1 192 ? -2.636 2.983 -11.842 1.00 95.75 192 ARG A CA 1
ATOM 1530 C C . ARG A 1 192 ? -2.678 3.684 -13.203 1.00 95.75 192 ARG A C 1
ATOM 1532 O O . ARG A 1 192 ? -2.183 4.803 -13.304 1.00 95.75 192 ARG A O 1
ATOM 1539 N N . ASN A 1 193 ? -3.345 3.107 -14.204 1.00 96.38 193 ASN A N 1
ATOM 1540 C CA . ASN A 1 193 ? -3.470 3.701 -15.542 1.00 96.38 193 ASN A CA 1
ATOM 1541 C C . ASN A 1 193 ? -4.229 5.036 -15.514 1.00 96.38 193 ASN A C 1
ATOM 1543 O O . ASN A 1 193 ? -3.838 5.989 -16.186 1.00 96.38 193 ASN A O 1
ATOM 1547 N N . SER A 1 194 ? -5.272 5.136 -14.686 1.00 97.06 194 SER A N 1
ATOM 1548 C CA . SER A 1 194 ? -6.078 6.359 -14.542 1.00 97.06 194 SER A CA 1
ATOM 1549 C C . SER A 1 194 ? -5.294 7.526 -13.928 1.00 97.06 194 SER A C 1
ATOM 1551 O O . SER A 1 194 ? -5.579 8.690 -14.210 1.00 97.06 194 SER A O 1
ATOM 1553 N N . TYR A 1 195 ? -4.297 7.229 -13.088 1.00 95.62 195 TYR A N 1
ATOM 1554 C CA . TYR A 1 195 ? -3.546 8.227 -12.320 1.00 95.62 195 TYR A CA 1
ATOM 1555 C C . TYR A 1 195 ? -2.058 8.316 -12.685 1.00 95.62 195 TYR A C 1
ATOM 1557 O O . TYR A 1 195 ? -1.338 9.101 -12.069 1.00 95.62 195 TYR A O 1
ATOM 1565 N N . GLN A 1 196 ? -1.592 7.601 -13.715 1.00 92.38 196 GLN A N 1
ATOM 1566 C CA . GLN A 1 196 ? -0.180 7.592 -14.129 1.00 92.38 196 GLN A CA 1
ATOM 1567 C C . GLN A 1 196 ? 0.367 8.990 -14.469 1.00 92.38 196 GLN A C 1
ATOM 1569 O O . GLN A 1 196 ? 1.523 9.295 -14.180 1.00 92.38 196 GLN A O 1
ATOM 1574 N N . ASN A 1 197 ? -0.484 9.882 -14.985 1.00 94.31 197 ASN A N 1
ATOM 1575 C CA . ASN A 1 197 ? -0.115 11.264 -15.313 1.00 94.31 197 ASN A CA 1
ATOM 1576 C C . ASN A 1 197 ? -0.142 12.207 -14.096 1.00 94.31 197 ASN A C 1
ATOM 1578 O O . ASN A 1 197 ? 0.345 13.334 -14.165 1.00 94.31 197 ASN A O 1
ATOM 1582 N N . LYS A 1 198 ? -0.681 11.763 -12.954 1.00 95.00 198 LYS A N 1
ATOM 1583 C CA . LYS A 1 198 ? -0.681 12.503 -11.687 1.00 95.00 198 LYS A CA 1
ATOM 1584 C C . LYS A 1 198 ? 0.411 11.942 -10.780 1.00 95.00 198 LYS A C 1
ATOM 1586 O O . LYS A 1 198 ? 0.126 11.182 -9.856 1.00 95.00 198 LYS A O 1
ATOM 1591 N N . LYS A 1 199 ? 1.663 12.343 -11.040 1.00 93.75 199 LYS A N 1
ATOM 1592 C CA . LYS A 1 199 ? 2.876 11.779 -10.413 1.00 93.75 199 LYS A CA 1
ATOM 1593 C C . LYS A 1 199 ? 2.756 11.499 -8.903 1.00 93.75 199 LYS A C 1
ATOM 1595 O O . LYS A 1 199 ? 3.062 10.373 -8.515 1.00 93.75 199 LYS A O 1
ATOM 1600 N N . PRO A 1 200 ? 2.309 12.433 -8.035 1.00 94.81 200 PRO A N 1
ATOM 1601 C CA . PRO A 1 200 ? 2.201 12.142 -6.604 1.00 94.81 200 PRO A CA 1
ATOM 1602 C C . PRO A 1 200 ? 1.261 10.971 -6.297 1.00 94.81 200 PRO A C 1
ATOM 1604 O O . PRO A 1 200 ? 1.602 10.106 -5.497 1.00 94.81 200 PRO A O 1
ATOM 1607 N N . ILE A 1 201 ? 0.111 10.906 -6.973 1.00 96.44 201 ILE A N 1
ATOM 1608 C CA . ILE A 1 201 ? -0.887 9.850 -6.777 1.00 96.44 201 ILE A CA 1
ATOM 1609 C C . ILE A 1 201 ? -0.359 8.519 -7.308 1.00 96.44 201 ILE A C 1
ATOM 1611 O O . ILE A 1 201 ? -0.412 7.524 -6.591 1.00 96.44 201 ILE A O 1
ATOM 1615 N N . GLY A 1 202 ? 0.201 8.504 -8.522 1.00 95.94 202 GLY A N 1
ATOM 1616 C CA . GLY A 1 202 ? 0.796 7.297 -9.099 1.00 95.94 202 GLY A CA 1
ATOM 1617 C C . GLY A 1 202 ? 1.892 6.712 -8.204 1.00 95.94 202 GLY A C 1
ATOM 1618 O O . GLY A 1 202 ? 1.889 5.518 -7.919 1.00 95.94 202 GLY A O 1
ATOM 1619 N N . LEU A 1 203 ? 2.782 7.555 -7.672 1.00 95.75 203 LEU A N 1
ATOM 1620 C CA . LEU A 1 203 ? 3.835 7.114 -6.756 1.00 95.75 203 LEU A CA 1
ATOM 1621 C C . LEU A 1 203 ? 3.277 6.595 -5.421 1.00 95.75 203 LEU A C 1
ATOM 1623 O O . LEU A 1 203 ? 3.741 5.568 -4.926 1.00 95.75 203 LEU A O 1
ATOM 1627 N N . SER A 1 204 ? 2.267 7.256 -4.848 1.00 96.38 204 SER A N 1
ATOM 1628 C CA . SER A 1 204 ? 1.606 6.761 -3.634 1.00 96.38 204 SER A CA 1
ATOM 1629 C C . SER A 1 204 ? 0.868 5.437 -3.862 1.00 96.38 204 SER A C 1
ATOM 1631 O O . SER A 1 204 ? 0.886 4.595 -2.969 1.00 96.38 204 SER A O 1
ATOM 1633 N N . LEU A 1 205 ? 0.282 5.206 -5.042 1.00 96.81 205 LEU A N 1
ATOM 1634 C CA . LEU A 1 205 ? -0.316 3.915 -5.403 1.00 96.81 205 LEU A CA 1
ATOM 1635 C C . LEU A 1 205 ? 0.730 2.796 -5.419 1.00 96.81 205 LEU A C 1
ATOM 1637 O O . LEU A 1 205 ? 0.536 1.782 -4.751 1.00 96.81 205 LEU A O 1
ATOM 1641 N N . LEU A 1 206 ? 1.864 3.001 -6.101 1.00 96.00 206 LEU A N 1
ATOM 1642 C CA . LEU A 1 206 ? 2.962 2.025 -6.110 1.00 96.00 206 LEU A CA 1
ATOM 1643 C C . LEU A 1 206 ? 3.480 1.752 -4.691 1.00 96.00 206 LEU A C 1
ATOM 1645 O O . LEU A 1 206 ? 3.700 0.601 -4.313 1.00 96.00 206 LEU A O 1
ATOM 1649 N N . TRP A 1 207 ? 3.617 2.801 -3.873 1.00 96.19 207 TRP A N 1
ATOM 1650 C CA . TRP A 1 207 ? 4.018 2.652 -2.477 1.00 96.19 207 TRP A CA 1
ATOM 1651 C C . TRP A 1 207 ? 3.008 1.832 -1.664 1.00 96.19 207 TRP A C 1
ATOM 1653 O O . TRP A 1 207 ? 3.435 0.933 -0.939 1.00 96.19 207 TRP A O 1
ATOM 1663 N N . VAL A 1 208 ? 1.699 2.086 -1.783 1.00 96.19 208 VAL A N 1
ATOM 1664 C CA . VAL A 1 208 ? 0.670 1.328 -1.048 1.00 96.19 208 VAL A CA 1
ATOM 1665 C C . VAL A 1 208 ? 0.703 -0.145 -1.430 1.00 96.19 208 VAL A C 1
ATOM 1667 O O . VAL A 1 208 ? 0.742 -1.000 -0.547 1.00 96.19 208 VAL A O 1
ATOM 1670 N N . LEU A 1 209 ? 0.713 -0.441 -2.730 1.00 94.69 209 LEU A N 1
ATOM 1671 C CA . LEU A 1 209 ? 0.721 -1.817 -3.221 1.00 94.69 209 LEU A CA 1
ATOM 1672 C C . LEU A 1 209 ? 1.964 -2.558 -2.713 1.00 94.69 209 LEU A C 1
ATOM 1674 O O . LEU A 1 209 ? 1.852 -3.655 -2.174 1.00 94.69 209 LEU A O 1
ATOM 1678 N N . SER A 1 210 ? 3.133 -1.908 -2.727 1.00 94.69 210 SER A N 1
ATOM 1679 C CA . SER A 1 210 ? 4.368 -2.516 -2.212 1.00 94.69 210 SER A CA 1
ATOM 1680 C C . SER A 1 210 ? 4.333 -2.900 -0.723 1.00 94.69 210 SER A C 1
ATOM 1682 O O . SER A 1 210 ? 5.199 -3.650 -0.277 1.00 94.69 210 SER A O 1
ATOM 1684 N N . GLN A 1 211 ? 3.365 -2.414 0.072 1.00 94.69 211 GLN A N 1
ATOM 1685 C CA . GLN A 1 211 ? 3.304 -2.745 1.500 1.00 94.69 211 GLN A CA 1
ATOM 1686 C C . GLN A 1 211 ? 2.995 -4.226 1.756 1.00 94.69 211 GLN A C 1
ATOM 1688 O O . GLN A 1 211 ? 3.540 -4.767 2.717 1.00 94.69 211 GLN A O 1
ATOM 1693 N N . GLY A 1 212 ? 2.194 -4.886 0.907 1.00 92.00 212 GLY A N 1
ATOM 1694 C CA . GLY A 1 212 ? 1.957 -6.336 1.012 1.00 92.00 212 GLY A CA 1
ATOM 1695 C C . GLY A 1 212 ? 3.237 -7.136 0.766 1.00 92.00 212 GLY A C 1
ATOM 1696 O O . GLY A 1 212 ? 3.605 -8.022 1.538 1.00 92.00 212 GLY A O 1
ATOM 1697 N N . GLY A 1 213 ? 4.012 -6.707 -0.230 1.00 90.56 213 GLY A N 1
ATOM 1698 C CA . GLY A 1 213 ? 5.281 -7.326 -0.608 1.00 90.56 213 GLY A CA 1
ATOM 1699 C C . GLY A 1 213 ? 6.412 -7.226 0.426 1.00 90.56 213 GLY A C 1
ATOM 1700 O O . GLY A 1 213 ? 7.463 -7.839 0.253 1.00 90.56 213 GLY A O 1
ATOM 1701 N N . LYS A 1 214 ? 6.244 -6.463 1.517 1.00 89.06 214 LYS A N 1
ATOM 1702 C CA . LYS A 1 214 ? 7.283 -6.328 2.555 1.00 89.06 214 LYS A CA 1
ATOM 1703 C C . LYS A 1 214 ? 7.491 -7.599 3.382 1.00 89.06 214 LYS A C 1
ATOM 1705 O O . LYS A 1 214 ? 8.567 -7.768 3.948 1.00 89.06 214 LYS A O 1
ATOM 1710 N N . LYS A 1 215 ? 6.466 -8.449 3.506 1.00 84.88 215 LYS A N 1
ATOM 1711 C CA . LYS A 1 215 ? 6.521 -9.702 4.284 1.00 84.88 215 LYS A CA 1
ATOM 1712 C C . LYS A 1 215 ? 6.342 -10.958 3.439 1.00 84.88 215 LYS A C 1
ATOM 1714 O O . LYS A 1 215 ? 6.662 -12.042 3.917 1.00 84.88 215 LYS A O 1
ATOM 1719 N N . ASP A 1 216 ? 5.891 -10.812 2.199 1.00 90.88 216 ASP A N 1
ATOM 1720 C CA . ASP A 1 216 ? 5.673 -11.922 1.278 1.00 90.88 216 ASP A CA 1
ATOM 1721 C C . ASP A 1 216 ? 6.298 -11.599 -0.085 1.00 90.88 216 ASP A C 1
ATOM 1723 O O . ASP A 1 216 ? 5.907 -10.635 -0.746 1.00 90.88 216 ASP A O 1
ATOM 1727 N N . LEU A 1 217 ? 7.319 -12.370 -0.471 1.00 92.00 217 LEU A N 1
ATOM 1728 C CA . LEU A 1 217 ? 8.060 -12.128 -1.704 1.00 92.00 217 LEU A CA 1
ATOM 1729 C C . LEU A 1 217 ? 7.227 -12.496 -2.936 1.00 92.00 217 LEU A C 1
ATOM 1731 O O . LEU A 1 217 ? 7.244 -11.749 -3.906 1.00 92.00 217 LEU A O 1
ATOM 1735 N N . GLY A 1 218 ? 6.439 -13.571 -2.882 1.00 93.44 218 GLY A N 1
ATOM 1736 C CA . GLY A 1 218 ? 5.488 -13.934 -3.935 1.00 93.44 218 GLY A CA 1
ATOM 1737 C C . GLY A 1 218 ? 4.489 -12.812 -4.220 1.00 93.44 218 GLY A C 1
ATOM 1738 O O . GLY A 1 218 ? 4.305 -12.430 -5.375 1.00 93.44 218 GLY A O 1
ATOM 1739 N N . VAL A 1 219 ? 3.929 -12.191 -3.175 1.00 94.94 219 VAL A N 1
ATOM 1740 C CA . VAL A 1 219 ? 3.068 -10.998 -3.318 1.00 94.94 219 VAL A CA 1
ATOM 1741 C C . VAL A 1 219 ? 3.833 -9.829 -3.945 1.00 94.94 219 VAL A C 1
ATOM 1743 O O . VAL A 1 219 ? 3.311 -9.156 -4.833 1.00 94.94 219 VAL A O 1
ATOM 1746 N N . ALA A 1 220 ? 5.074 -9.583 -3.511 1.00 95.19 220 ALA A N 1
ATOM 1747 C CA . ALA A 1 220 ? 5.898 -8.504 -4.055 1.00 95.19 220 ALA A CA 1
ATOM 1748 C C . ALA A 1 220 ? 6.179 -8.680 -5.553 1.00 95.19 220 ALA A C 1
ATOM 1750 O O . ALA A 1 220 ? 6.035 -7.725 -6.313 1.00 95.19 220 ALA A O 1
ATOM 1751 N N . LEU A 1 221 ? 6.566 -9.891 -5.962 1.00 95.38 221 LEU A N 1
ATOM 1752 C CA . LEU A 1 221 ? 6.882 -10.225 -7.348 1.00 95.38 221 LEU A CA 1
ATOM 1753 C C . LEU A 1 221 ? 5.634 -10.223 -8.229 1.00 95.38 221 LEU A C 1
ATOM 1755 O O . LEU A 1 221 ? 5.684 -9.687 -9.329 1.00 95.38 221 LEU A O 1
ATOM 1759 N N . THR A 1 222 ? 4.502 -10.712 -7.716 1.00 96.31 222 THR A N 1
ATOM 1760 C CA . THR A 1 222 ? 3.211 -10.644 -8.419 1.00 96.31 222 THR A CA 1
ATOM 1761 C C . THR A 1 222 ? 2.826 -9.193 -8.697 1.00 96.31 222 THR A C 1
ATOM 1763 O O . THR A 1 222 ? 2.534 -8.825 -9.829 1.00 96.31 222 THR A O 1
ATOM 1766 N N . LEU A 1 223 ? 2.882 -8.325 -7.681 1.00 96.94 223 LEU A N 1
ATOM 1767 C CA . LEU A 1 223 ? 2.600 -6.899 -7.857 1.00 96.94 223 LEU A CA 1
ATOM 1768 C C . LEU A 1 223 ? 3.599 -6.209 -8.779 1.00 96.94 223 LEU A C 1
ATOM 1770 O O . LEU A 1 223 ? 3.207 -5.316 -9.532 1.00 96.94 223 LEU A O 1
ATOM 1774 N N . PHE A 1 224 ? 4.876 -6.586 -8.701 1.00 97.12 224 PHE A N 1
ATOM 1775 C CA . PHE A 1 224 ? 5.890 -6.073 -9.606 1.00 97.12 224 PHE A CA 1
ATOM 1776 C C . PHE A 1 224 ? 5.527 -6.412 -11.051 1.00 97.12 224 PHE A C 1
ATOM 1778 O O . PHE A 1 224 ? 5.318 -5.479 -11.819 1.00 97.12 224 PHE A O 1
ATOM 1785 N N . HIS A 1 225 ? 5.376 -7.696 -11.379 1.00 96.62 225 HIS A N 1
ATOM 1786 C CA . HIS A 1 225 ? 5.071 -8.177 -12.726 1.00 96.62 225 HIS A CA 1
ATOM 1787 C C . HIS A 1 225 ? 3.786 -7.539 -13.275 1.00 96.62 225 HIS A C 1
ATOM 1789 O O . HIS A 1 225 ? 3.783 -6.826 -14.278 1.00 96.62 225 HIS A O 1
ATOM 1795 N N . GLU A 1 226 ? 2.690 -7.692 -12.537 1.00 96.81 226 GLU A N 1
ATOM 1796 C CA . GLU A 1 226 ? 1.351 -7.372 -13.029 1.00 96.81 226 GLU A CA 1
ATOM 1797 C C . GLU A 1 226 ? 1.050 -5.864 -13.003 1.00 96.81 226 GLU A C 1
ATOM 1799 O O . GLU A 1 226 ? 0.355 -5.310 -13.865 1.00 96.81 226 GLU A O 1
ATOM 1804 N N . VAL A 1 227 ? 1.568 -5.151 -11.995 1.00 96.62 227 VAL A N 1
ATOM 1805 C CA . VAL A 1 227 ? 1.181 -3.756 -11.733 1.00 96.62 227 VAL A CA 1
ATOM 1806 C C . VAL A 1 227 ? 2.319 -2.763 -11.926 1.00 96.62 227 VAL A C 1
ATOM 1808 O O . VAL A 1 227 ? 2.050 -1.619 -12.283 1.00 96.62 227 VAL A O 1
ATOM 1811 N N . MET A 1 228 ? 3.581 -3.126 -11.709 1.00 96.88 228 MET A N 1
ATOM 1812 C CA . MET A 1 228 ? 4.671 -2.140 -11.717 1.00 96.88 228 MET A CA 1
ATOM 1813 C C . MET A 1 228 ? 5.574 -2.223 -12.944 1.00 96.88 228 MET A C 1
ATOM 1815 O O . MET A 1 228 ? 6.049 -1.178 -13.382 1.00 96.88 228 MET A O 1
ATOM 1819 N N . ALA A 1 229 ? 5.775 -3.399 -13.534 1.00 96.62 229 ALA A N 1
ATOM 1820 C CA . ALA A 1 229 ? 6.704 -3.605 -14.638 1.00 96.62 229 ALA A CA 1
ATOM 1821 C C . ALA A 1 229 ? 6.392 -2.708 -15.853 1.00 96.62 229 ALA A C 1
ATOM 1823 O O . ALA A 1 229 ? 7.309 -2.028 -16.316 1.00 96.62 229 ALA A O 1
ATOM 1824 N N . PRO A 1 230 ? 5.123 -2.513 -16.284 1.00 95.25 230 PRO A N 1
ATOM 1825 C CA . PRO A 1 230 ? 4.830 -1.587 -17.385 1.00 95.25 230 PRO A CA 1
ATOM 1826 C C . PRO A 1 230 ? 5.208 -0.123 -17.091 1.00 95.25 230 PRO A C 1
ATOM 1828 O O . PRO A 1 230 ? 5.367 0.684 -18.000 1.00 95.25 230 PRO A O 1
ATOM 1831 N N . MET A 1 231 ? 5.377 0.255 -15.818 1.00 95.38 231 MET A N 1
ATOM 1832 C CA . MET A 1 231 ? 5.797 1.611 -15.448 1.00 95.38 231 MET A CA 1
ATOM 1833 C C . MET A 1 231 ? 7.295 1.857 -15.689 1.00 95.38 231 MET A C 1
ATOM 1835 O O . MET A 1 231 ? 7.725 3.014 -15.652 1.00 95.38 231 MET A O 1
ATOM 1839 N N . LEU A 1 232 ? 8.091 0.811 -15.944 1.00 95.62 232 LEU A N 1
ATOM 1840 C CA . LEU A 1 232 ? 9.527 0.908 -16.232 1.00 95.62 232 LEU A CA 1
ATOM 1841 C C . LEU A 1 232 ? 9.832 1.640 -17.546 1.00 95.62 232 LEU A C 1
ATOM 1843 O O . LEU A 1 232 ? 10.913 2.215 -17.687 1.00 95.62 232 LEU A O 1
ATOM 1847 N N . GLU A 1 233 ? 8.870 1.699 -18.469 1.00 93.69 233 GLU A N 1
ATOM 1848 C CA . GLU A 1 233 ? 8.989 2.469 -19.716 1.00 93.69 233 GLU A CA 1
ATOM 1849 C C . GLU A 1 233 ? 9.063 3.979 -19.464 1.00 93.69 233 GLU A C 1
ATOM 1851 O O . GLU A 1 233 ? 9.614 4.757 -20.244 1.00 93.69 233 GLU A O 1
ATOM 1856 N N . THR A 1 234 ? 8.527 4.421 -18.328 1.00 91.75 234 THR A N 1
ATOM 1857 C CA . THR A 1 234 ? 8.458 5.836 -17.987 1.00 91.75 234 THR A CA 1
ATOM 1858 C C . THR A 1 234 ? 9.583 6.218 -17.031 1.00 91.75 234 THR A C 1
ATOM 1860 O O . THR A 1 234 ? 9.631 5.798 -15.873 1.00 91.75 234 THR A O 1
ATOM 1863 N N . ARG A 1 235 ? 10.469 7.122 -17.468 1.00 90.56 235 ARG A N 1
ATOM 1864 C CA . ARG A 1 235 ? 11.592 7.621 -16.647 1.00 90.56 235 ARG A CA 1
ATOM 1865 C C . ARG A 1 235 ? 11.156 8.146 -15.272 1.00 90.56 235 ARG A C 1
ATOM 1867 O O . ARG A 1 235 ? 11.901 8.049 -14.304 1.00 90.56 235 ARG A O 1
ATOM 1874 N N . TH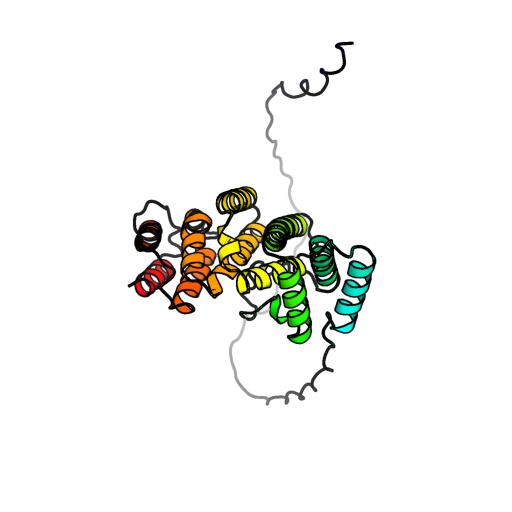R A 1 236 ? 9.951 8.714 -15.176 1.00 91.19 236 THR A N 1
ATOM 1875 C CA . THR A 1 236 ? 9.402 9.244 -13.917 1.00 91.19 236 THR A CA 1
ATOM 1876 C C . THR A 1 236 ? 9.177 8.168 -12.854 1.00 91.19 236 THR A C 1
ATOM 1878 O O . THR A 1 236 ? 9.266 8.485 -11.669 1.00 91.19 236 THR A O 1
ATOM 1881 N N . TYR A 1 237 ? 8.900 6.926 -13.256 1.00 95.19 237 TYR A N 1
ATOM 1882 C CA . TYR A 1 237 ? 8.559 5.836 -12.345 1.00 95.19 237 TYR A CA 1
ATOM 1883 C C . TYR A 1 237 ? 9.620 4.742 -12.288 1.00 95.19 237 TYR A C 1
ATOM 1885 O O . TYR A 1 237 ? 9.779 4.148 -11.224 1.00 95.19 237 TYR A O 1
ATOM 1893 N N . ALA A 1 238 ? 10.381 4.524 -13.364 1.00 95.25 238 ALA A N 1
ATOM 1894 C CA . ALA A 1 238 ? 11.345 3.431 -13.476 1.00 95.25 238 ALA A CA 1
ATOM 1895 C C . ALA A 1 238 ? 12.246 3.285 -12.236 1.00 95.25 238 ALA A C 1
ATOM 1897 O O . ALA A 1 238 ? 12.282 2.227 -11.612 1.00 95.25 238 ALA A O 1
ATOM 1898 N N . GLY A 1 239 ? 12.889 4.374 -11.794 1.00 95.06 239 GLY A N 1
ATOM 1899 C CA . GLY A 1 239 ? 13.763 4.343 -10.612 1.00 95.06 239 GLY A CA 1
ATOM 1900 C C . GLY A 1 239 ? 13.033 3.997 -9.309 1.00 95.06 239 GLY A C 1
ATOM 1901 O O . GLY A 1 239 ? 13.581 3.326 -8.437 1.00 95.06 239 GLY A O 1
ATOM 1902 N N . HIS A 1 240 ? 11.772 4.412 -9.170 1.00 95.00 240 HIS A N 1
ATOM 1903 C CA . HIS A 1 240 ? 10.956 4.091 -7.999 1.00 95.00 240 HIS A CA 1
ATOM 1904 C C . HIS A 1 240 ? 10.531 2.621 -7.988 1.00 95.00 240 HIS A C 1
ATOM 1906 O O . HIS A 1 240 ? 10.591 1.984 -6.937 1.00 95.00 240 HIS A O 1
ATOM 1912 N N . VAL A 1 241 ? 10.140 2.090 -9.147 1.00 96.62 241 VAL A N 1
ATOM 1913 C CA . VAL A 1 241 ? 9.758 0.684 -9.321 1.00 96.62 241 VAL A CA 1
ATOM 1914 C C . VAL A 1 241 ? 10.944 -0.231 -9.031 1.00 96.62 241 VAL A C 1
ATOM 1916 O O . VAL A 1 241 ? 10.824 -1.132 -8.204 1.00 96.62 241 VAL A O 1
ATOM 1919 N N . MET A 1 242 ? 12.116 0.059 -9.601 1.00 95.94 242 MET A N 1
ATOM 1920 C CA . MET A 1 242 ? 13.321 -0.733 -9.339 1.00 95.94 242 MET A CA 1
ATOM 1921 C C . MET A 1 242 ? 13.751 -0.673 -7.872 1.00 95.94 242 MET A C 1
ATOM 1923 O O . MET A 1 242 ? 14.137 -1.685 -7.290 1.00 95.94 242 MET A O 1
ATOM 1927 N N . LYS A 1 243 ? 13.606 0.487 -7.219 1.00 94.75 243 LYS A N 1
ATOM 1928 C CA . LYS A 1 243 ? 13.859 0.612 -5.778 1.00 94.75 243 LYS A CA 1
ATOM 1929 C C . LYS A 1 243 ? 12.897 -0.233 -4.938 1.00 94.75 243 LYS A C 1
ATOM 1931 O O . LYS A 1 243 ? 13.323 -0.769 -3.914 1.00 94.75 243 LYS A O 1
ATOM 1936 N N . ILE A 1 244 ? 11.625 -0.339 -5.333 1.00 94.69 244 ILE A N 1
ATOM 1937 C CA . ILE A 1 244 ? 10.660 -1.237 -4.682 1.00 94.69 244 ILE A CA 1
ATOM 1938 C C . ILE A 1 244 ? 11.117 -2.689 -4.852 1.00 94.69 244 ILE A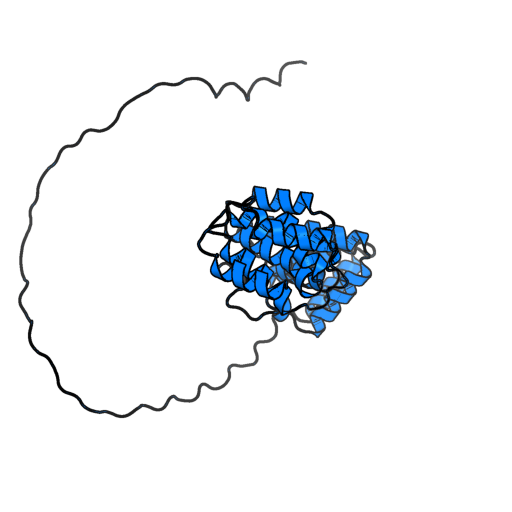 C 1
ATOM 1940 O O . ILE A 1 244 ? 11.282 -3.375 -3.845 1.00 94.69 244 ILE A O 1
ATOM 1944 N N . LEU A 1 245 ? 11.389 -3.124 -6.088 1.00 95.00 245 LEU A N 1
ATOM 1945 C CA . LEU A 1 245 ? 11.793 -4.500 -6.384 1.00 95.00 245 LEU A CA 1
ATOM 1946 C C . LEU A 1 245 ? 13.052 -4.905 -5.607 1.00 95.00 245 LEU A C 1
ATOM 1948 O O . LEU A 1 245 ? 13.025 -5.870 -4.844 1.00 95.00 245 LEU A O 1
ATOM 1952 N N . LYS A 1 246 ? 14.129 -4.119 -5.720 1.00 93.88 246 LYS A N 1
ATOM 1953 C CA . LYS A 1 246 ? 15.397 -4.375 -5.020 1.00 93.88 246 LYS A CA 1
ATOM 1954 C C . LYS A 1 246 ? 15.194 -4.531 -3.515 1.00 93.88 246 LYS A C 1
ATOM 1956 O O . LYS A 1 246 ? 15.789 -5.388 -2.860 1.00 93.88 246 LYS A O 1
ATOM 1961 N N . LYS A 1 247 ? 14.351 -3.683 -2.933 1.00 92.06 247 LYS A N 1
ATOM 1962 C CA . LYS A 1 247 ? 14.062 -3.724 -1.502 1.00 92.06 247 LYS A CA 1
ATOM 1963 C C . LYS A 1 247 ? 13.293 -4.984 -1.106 1.00 92.06 247 LYS A C 1
ATOM 1965 O O . LYS A 1 247 ? 13.605 -5.573 -0.076 1.00 92.06 247 LYS A O 1
ATOM 1970 N N . SER A 1 248 ? 12.330 -5.415 -1.913 1.00 91.12 248 SER A N 1
ATOM 1971 C CA . SER A 1 248 ? 11.612 -6.668 -1.676 1.00 91.12 248 SER A CA 1
ATOM 1972 C C . SER A 1 248 ? 12.545 -7.881 -1.739 1.00 91.12 248 SER A C 1
ATOM 1974 O O . SER A 1 248 ? 12.513 -8.704 -0.827 1.00 91.12 248 SER A O 1
ATOM 1976 N N . LEU A 1 249 ? 13.438 -7.930 -2.734 1.00 90.12 249 LEU A N 1
ATOM 1977 C CA . LEU A 1 249 ? 14.425 -9.006 -2.904 1.00 90.12 249 LEU A CA 1
ATOM 1978 C C . LEU A 1 249 ? 15.463 -9.060 -1.771 1.00 90.12 249 LEU A C 1
ATOM 1980 O O . LEU A 1 249 ? 15.895 -10.131 -1.359 1.00 90.12 249 LEU A O 1
ATOM 1984 N N . THR A 1 250 ? 15.863 -7.907 -1.230 1.00 88.25 250 THR A N 1
ATOM 1985 C CA . THR A 1 250 ? 16.862 -7.853 -0.145 1.00 88.25 250 THR A CA 1
ATOM 1986 C C . THR A 1 250 ? 16.289 -8.195 1.230 1.00 88.25 250 THR A C 1
ATOM 1988 O O . THR A 1 250 ? 16.990 -8.784 2.054 1.00 88.25 250 THR A O 1
ATOM 1991 N N . VAL A 1 251 ? 15.038 -7.813 1.505 1.00 80.75 251 VAL A N 1
ATOM 1992 C CA . VAL A 1 251 ? 14.406 -8.003 2.822 1.00 80.75 251 VAL A CA 1
ATOM 1993 C C . VAL A 1 251 ? 13.836 -9.409 2.983 1.00 80.75 251 VAL A C 1
ATOM 1995 O O . VAL A 1 251 ? 13.885 -9.958 4.085 1.00 80.75 251 VAL A O 1
ATOM 1998 N N . ASN A 1 252 ? 13.294 -9.998 1.915 1.00 71.25 252 ASN A N 1
ATOM 1999 C CA . ASN A 1 252 ? 12.587 -11.265 2.000 1.00 71.25 252 ASN A CA 1
ATOM 2000 C C . ASN A 1 252 ? 13.341 -12.370 1.261 1.00 71.25 252 ASN A C 1
ATOM 2002 O O . ASN A 1 252 ? 13.480 -12.327 0.049 1.00 71.25 252 ASN A O 1
ATOM 2006 N N . LYS A 1 253 ? 13.809 -13.376 2.003 1.00 68.62 253 LYS A N 1
ATOM 2007 C CA . LYS A 1 253 ? 14.476 -14.562 1.439 1.00 68.62 253 LYS A CA 1
ATOM 2008 C C . LYS A 1 253 ? 13.562 -15.783 1.376 1.00 68.62 253 LYS A C 1
ATOM 2010 O O . LYS A 1 253 ? 14.011 -16.868 1.018 1.00 68.62 253 LYS A O 1
ATOM 2015 N N . ASN A 1 254 ? 12.302 -15.643 1.791 1.00 69.94 254 ASN A N 1
ATOM 2016 C CA . ASN A 1 254 ? 11.367 -16.754 1.787 1.00 69.94 254 ASN A CA 1
ATOM 2017 C C . ASN A 1 254 ? 10.822 -16.966 0.372 1.00 69.94 254 ASN A C 1
ATOM 2019 O O . ASN A 1 254 ? 9.832 -16.360 -0.028 1.00 69.94 254 ASN A O 1
ATOM 2023 N N . VAL A 1 255 ? 11.492 -17.841 -0.370 1.00 71.06 255 VAL A N 1
ATOM 2024 C CA . VAL A 1 255 ? 11.147 -18.200 -1.751 1.00 71.06 255 VAL A CA 1
ATOM 2025 C C . VAL A 1 255 ? 9.977 -19.181 -1.851 1.00 71.06 255 VAL A C 1
ATOM 2027 O O . VAL A 1 255 ? 9.498 -19.441 -2.948 1.00 71.06 255 VAL A O 1
ATOM 2030 N N . ASN A 1 256 ? 9.468 -19.698 -0.727 1.00 74.25 256 ASN A N 1
ATOM 2031 C CA . ASN A 1 256 ? 8.409 -20.712 -0.730 1.00 74.25 256 ASN A CA 1
ATOM 2032 C C . ASN A 1 256 ? 7.074 -20.201 -1.299 1.00 74.25 256 ASN A C 1
ATOM 2034 O O . ASN A 1 256 ? 6.217 -21.012 -1.638 1.00 74.25 256 ASN A O 1
ATOM 2038 N N . THR A 1 257 ? 6.877 -18.881 -1.384 1.00 76.44 257 THR A N 1
ATOM 2039 C CA . THR A 1 257 ? 5.670 -18.274 -1.970 1.00 76.44 257 THR A CA 1
ATOM 2040 C C . THR A 1 257 ? 5.814 -17.950 -3.461 1.00 76.44 257 THR A C 1
ATOM 2042 O O . THR A 1 257 ? 4.874 -17.439 -4.064 1.00 76.44 257 THR A O 1
ATOM 2045 N N . ILE A 1 258 ? 6.964 -18.254 -4.074 1.00 85.31 258 ILE A N 1
ATOM 2046 C CA . ILE A 1 258 ? 7.265 -17.932 -5.474 1.00 85.31 258 ILE A CA 1
ATOM 2047 C C . ILE A 1 258 ? 7.094 -19.183 -6.334 1.00 85.31 258 ILE A C 1
ATOM 2049 O O . ILE A 1 258 ? 7.705 -20.221 -6.080 1.00 85.31 258 ILE A O 1
ATOM 2053 N N . THR A 1 259 ? 6.284 -19.082 -7.385 1.00 87.69 259 THR A N 1
ATOM 2054 C CA . THR A 1 259 ? 6.192 -20.132 -8.403 1.00 87.69 259 THR A CA 1
ATOM 2055 C C . THR A 1 259 ? 7.323 -19.979 -9.420 1.00 87.69 259 THR A C 1
ATOM 2057 O O . THR A 1 259 ? 7.779 -18.871 -9.696 1.00 87.69 259 THR A O 1
ATOM 2060 N N . GLN A 1 260 ? 7.764 -21.088 -10.023 1.00 86.88 260 GLN A N 1
ATOM 2061 C CA . GLN A 1 260 ? 8.771 -21.036 -11.093 1.00 86.88 260 GLN A CA 1
ATOM 2062 C C . GLN A 1 260 ? 8.318 -20.156 -12.267 1.00 86.88 260 GLN A C 1
ATOM 2064 O O . GLN A 1 260 ? 9.134 -19.425 -12.814 1.00 86.88 260 GLN A O 1
ATOM 2069 N N . GLY A 1 261 ? 7.023 -20.191 -12.611 1.00 92.12 261 GLY A N 1
ATOM 2070 C CA . GLY A 1 261 ? 6.443 -19.329 -13.645 1.00 92.12 261 GLY A CA 1
ATOM 2071 C C . GLY A 1 261 ? 6.620 -17.850 -13.316 1.00 92.12 261 GLY A C 1
ATOM 2072 O O . GLY A 1 261 ? 7.267 -17.144 -14.075 1.00 92.12 261 GLY A O 1
ATOM 2073 N N . LEU A 1 262 ? 6.189 -17.422 -12.123 1.00 92.25 262 LEU A N 1
ATOM 2074 C CA . LEU A 1 262 ? 6.318 -16.027 -11.692 1.00 92.25 262 LEU A CA 1
ATOM 2075 C C . LEU A 1 262 ? 7.776 -15.553 -11.682 1.00 92.25 262 LEU A C 1
ATOM 2077 O O . LEU A 1 262 ? 8.065 -14.413 -12.029 1.00 92.25 262 LEU A O 1
ATOM 2081 N N . PHE A 1 263 ? 8.706 -16.419 -11.277 1.00 90.00 263 PHE A N 1
ATOM 2082 C CA . PHE A 1 263 ? 10.126 -16.091 -11.332 1.00 90.00 263 PHE A CA 1
ATOM 2083 C C . PHE A 1 263 ? 10.597 -15.834 -1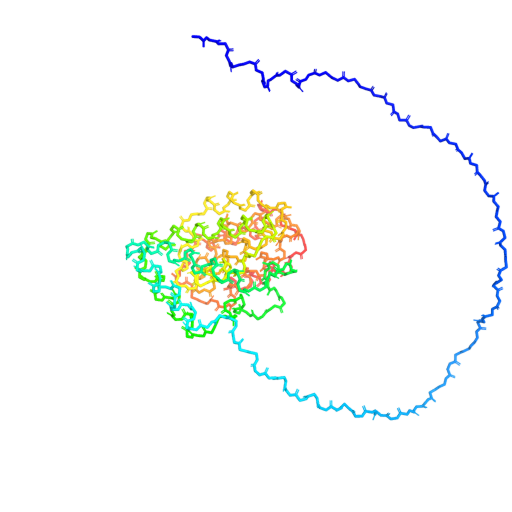2.771 1.00 90.00 263 PHE A C 1
ATOM 2085 O O . PHE A 1 263 ? 11.257 -14.828 -13.026 1.00 90.00 263 PHE A O 1
ATOM 2092 N N . ILE A 1 264 ? 10.238 -16.720 -13.706 1.00 92.19 264 ILE A N 1
ATOM 2093 C CA . ILE A 1 264 ? 10.583 -16.576 -15.125 1.00 92.19 264 ILE A CA 1
ATOM 2094 C C . ILE A 1 264 ? 9.954 -15.306 -15.700 1.00 92.19 264 ILE A C 1
ATOM 2096 O O . ILE A 1 264 ? 10.656 -14.558 -16.370 1.00 92.19 264 ILE A O 1
ATOM 2100 N N . ASP A 1 265 ? 8.692 -15.022 -15.381 1.00 94.88 265 ASP A N 1
ATOM 2101 C CA . ASP A 1 265 ? 7.983 -13.831 -15.856 1.00 94.88 265 ASP A CA 1
ATOM 2102 C C . ASP A 1 265 ? 8.670 -12.534 -15.394 1.00 94.88 265 ASP A C 1
ATOM 2104 O O . ASP A 1 265 ? 8.868 -11.610 -16.180 1.00 94.88 265 ASP A O 1
ATOM 2108 N N . VAL A 1 266 ? 9.123 -12.477 -14.135 1.00 94.38 266 VAL A N 1
ATOM 2109 C CA . VAL A 1 266 ? 9.880 -11.326 -13.610 1.00 94.38 266 VAL A CA 1
ATOM 2110 C C . VAL A 1 266 ? 11.240 -11.179 -14.296 1.00 94.38 266 VAL A C 1
ATOM 2112 O O . VAL A 1 266 ? 11.674 -10.061 -14.580 1.00 94.38 266 VAL A O 1
ATOM 2115 N N . VAL A 1 267 ? 11.937 -12.287 -14.560 1.00 92.19 267 VAL A N 1
ATOM 2116 C CA . VAL A 1 267 ? 13.210 -12.262 -15.295 1.00 92.19 267 VAL A CA 1
ATOM 2117 C C . VAL A 1 267 ? 12.987 -11.815 -16.743 1.00 92.19 267 VAL A C 1
ATOM 2119 O O . VAL A 1 267 ? 13.782 -11.024 -17.256 1.00 92.19 267 VAL A O 1
ATOM 2122 N N . ASP A 1 268 ? 11.911 -12.272 -17.382 1.00 92.94 268 ASP A N 1
ATOM 2123 C CA . ASP A 1 268 ? 11.532 -11.908 -18.747 1.00 92.94 268 ASP A CA 1
ATOM 2124 C C . ASP A 1 268 ? 11.191 -10.417 -18.849 1.00 92.94 268 ASP A C 1
ATOM 2126 O O . ASP A 1 268 ? 11.731 -9.727 -19.714 1.00 92.94 268 ASP A O 1
ATOM 2130 N N . ASP A 1 269 ? 10.406 -9.878 -17.912 1.00 94.69 269 ASP A N 1
ATOM 2131 C CA . ASP A 1 269 ? 10.088 -8.446 -17.839 1.00 94.69 269 ASP A CA 1
ATOM 2132 C C . ASP A 1 269 ? 11.343 -7.562 -17.806 1.00 94.69 269 ASP A C 1
ATOM 2134 O O . ASP A 1 269 ? 11.350 -6.476 -18.387 1.00 94.69 269 ASP A O 1
ATOM 2138 N N . LEU A 1 270 ? 12.401 -8.015 -17.124 1.00 92.88 270 LEU A N 1
ATOM 2139 C CA . LEU A 1 270 ? 13.640 -7.258 -16.945 1.00 92.88 270 LEU A CA 1
ATOM 2140 C C . LEU A 1 270 ? 14.632 -7.406 -18.107 1.00 92.88 270 LEU A C 1
ATOM 2142 O O . LEU A 1 270 ? 15.417 -6.486 -18.334 1.00 92.88 270 LEU A O 1
ATOM 2146 N N . ASN A 1 271 ? 14.630 -8.540 -18.818 1.00 89.25 271 ASN A N 1
ATOM 2147 C CA . ASN A 1 271 ? 15.729 -8.905 -19.725 1.00 89.25 271 ASN A CA 1
ATOM 2148 C C . ASN A 1 271 ? 15.315 -9.171 -21.180 1.00 89.25 271 ASN A C 1
ATOM 2150 O O . ASN A 1 271 ? 16.166 -9.118 -22.065 1.00 89.25 271 ASN A O 1
ATOM 2154 N N . SER A 1 272 ? 14.042 -9.452 -21.461 1.00 89.00 272 SER A N 1
ATOM 2155 C CA . SER A 1 272 ? 13.592 -9.867 -22.804 1.00 89.00 272 SER A CA 1
ATOM 2156 C C . SER A 1 272 ? 13.567 -8.746 -23.841 1.00 89.00 272 SER A C 1
ATOM 2158 O O . SER A 1 272 ? 13.497 -9.005 -25.041 1.00 89.00 272 SER A O 1
ATOM 2160 N N . GLY A 1 273 ? 13.569 -7.490 -23.387 1.00 86.75 273 GLY A N 1
ATOM 2161 C CA . GLY A 1 273 ? 13.307 -6.326 -24.232 1.00 86.75 273 GLY A CA 1
ATOM 2162 C C . GLY A 1 273 ? 11.826 -6.125 -24.581 1.00 86.75 273 GLY A C 1
ATOM 2163 O O . GLY A 1 273 ? 11.514 -5.209 -25.340 1.00 86.75 273 GLY A O 1
ATOM 2164 N N . ARG A 1 274 ? 10.904 -6.933 -24.026 1.00 90.69 274 ARG A N 1
ATOM 2165 C CA . ARG A 1 274 ? 9.450 -6.747 -24.186 1.00 90.69 274 ARG A CA 1
ATOM 2166 C C . ARG A 1 274 ? 8.987 -5.403 -23.632 1.00 90.69 274 ARG A C 1
ATOM 2168 O O . ARG A 1 274 ? 8.145 -4.745 -24.236 1.00 90.69 274 ARG A O 1
ATOM 2175 N N . ILE A 1 275 ? 9.532 -5.019 -22.482 1.00 91.81 275 ILE A N 1
ATOM 2176 C CA . ILE A 1 275 ? 9.305 -3.715 -21.865 1.00 91.81 275 ILE A CA 1
ATOM 2177 C C . ILE A 1 275 ? 10.432 -2.794 -22.323 1.00 91.81 275 ILE A C 1
ATOM 2179 O O . ILE A 1 275 ? 11.610 -3.113 -22.159 1.00 91.81 275 ILE A O 1
ATOM 2183 N N . ASN A 1 276 ? 10.084 -1.633 -22.878 1.00 92.69 276 ASN A N 1
ATOM 2184 C CA . ASN A 1 276 ? 11.069 -0.635 -23.295 1.00 92.69 276 ASN A CA 1
ATOM 2185 C C . ASN A 1 276 ? 11.602 0.142 -22.078 1.00 92.69 276 ASN A C 1
ATOM 2187 O O . ASN A 1 276 ? 11.266 1.310 -21.874 1.00 92.69 276 ASN A O 1
ATOM 2191 N N . ILE A 1 277 ? 12.371 -0.532 -21.220 1.00 92.06 277 ILE A N 1
ATOM 2192 C CA . ILE A 1 277 ? 12.803 0.012 -19.931 1.00 92.06 277 ILE A CA 1
ATOM 2193 C C . ILE A 1 277 ? 13.705 1.238 -20.132 1.00 92.06 277 ILE A C 1
ATOM 2195 O O . ILE A 1 277 ? 14.641 1.239 -20.929 1.00 92.06 277 ILE A O 1
ATOM 2199 N N . SER A 1 278 ? 13.449 2.294 -19.356 1.00 89.56 278 SER A N 1
ATOM 2200 C CA . SER A 1 278 ? 14.286 3.496 -19.340 1.00 89.56 278 SER A CA 1
ATOM 2201 C C . SER A 1 278 ? 15.744 3.163 -18.992 1.00 89.56 278 SER A C 1
ATOM 2203 O O . SER A 1 278 ? 16.022 2.679 -17.896 1.00 89.56 278 SER A O 1
ATOM 2205 N N . SER A 1 279 ? 16.691 3.563 -19.847 1.00 89.00 279 SER A N 1
ATOM 2206 C CA . SER A 1 279 ? 18.143 3.371 -19.640 1.00 89.00 279 SER A CA 1
ATOM 2207 C C . SER A 1 279 ? 18.693 3.966 -18.335 1.00 89.00 279 SER A C 1
ATOM 2209 O O . SER A 1 279 ? 19.781 3.639 -17.874 1.00 89.00 279 SER A O 1
ATOM 2211 N N . THR A 1 280 ? 17.920 4.832 -17.676 1.00 91.38 280 THR A N 1
ATOM 2212 C CA . THR A 1 280 ? 18.269 5.408 -16.373 1.00 91.38 280 THR A CA 1
ATOM 2213 C C . THR A 1 280 ? 18.353 4.394 -15.233 1.00 91.38 280 THR A C 1
ATOM 2215 O O . THR A 1 280 ? 18.807 4.785 -14.164 1.00 91.38 280 THR A O 1
ATOM 2218 N N . VAL A 1 281 ? 17.856 3.163 -15.415 1.00 93.19 281 VAL A N 1
ATOM 2219 C CA . VAL A 1 281 ? 17.832 2.125 -14.367 1.00 93.19 281 VAL A CA 1
ATOM 2220 C C . VAL A 1 281 ? 18.588 0.842 -14.730 1.00 93.19 281 VAL A C 1
ATOM 2222 O O . VAL A 1 281 ? 18.394 -0.189 -14.091 1.00 93.19 281 VAL A O 1
ATOM 2225 N N . GLU A 1 282 ? 19.455 0.882 -15.747 1.00 90.69 282 GLU A N 1
ATOM 2226 C CA . GLU A 1 282 ? 20.243 -0.284 -16.192 1.00 90.69 282 GLU A CA 1
ATOM 2227 C C . GLU A 1 282 ? 21.061 -0.907 -15.054 1.00 90.69 282 GLU A C 1
ATOM 2229 O O . GLU A 1 282 ? 21.123 -2.128 -14.912 1.00 90.69 282 GLU A O 1
ATOM 2234 N N . LYS A 1 283 ? 21.644 -0.065 -14.195 1.00 92.62 283 LYS A N 1
ATOM 2235 C CA . LYS A 1 283 ? 22.416 -0.524 -13.039 1.00 92.62 283 LYS A CA 1
ATOM 2236 C C . LYS A 1 283 ? 21.533 -1.278 -12.044 1.00 92.62 283 LYS A C 1
ATOM 2238 O O . LYS A 1 283 ? 21.909 -2.346 -11.574 1.00 92.62 283 LYS A O 1
ATOM 2243 N N . GLU A 1 284 ? 20.368 -0.730 -11.715 1.00 93.81 284 GLU A N 1
ATOM 2244 C CA . GLU A 1 284 ? 19.428 -1.348 -10.785 1.00 93.81 284 GLU A CA 1
ATOM 2245 C C . GLU A 1 284 ? 18.856 -2.663 -11.325 1.00 93.81 284 GLU A C 1
ATOM 2247 O O . GLU A 1 284 ? 18.579 -3.559 -10.528 1.00 93.81 284 GLU A O 1
ATOM 2252 N N . ILE A 1 285 ? 18.692 -2.797 -12.647 1.00 91.88 285 ILE A N 1
ATOM 2253 C CA . ILE A 1 285 ? 18.295 -4.063 -13.283 1.00 91.88 285 ILE A CA 1
ATOM 2254 C C . ILE A 1 285 ? 19.361 -5.127 -13.038 1.00 91.88 285 ILE A C 1
ATOM 2256 O O . ILE A 1 285 ? 19.026 -6.197 -12.533 1.00 91.88 285 ILE A O 1
ATOM 2260 N N . ALA A 1 286 ? 20.630 -4.820 -13.323 1.00 90.44 286 ALA A N 1
ATOM 2261 C CA . ALA A 1 286 ? 21.733 -5.753 -13.096 1.00 90.44 286 ALA A CA 1
ATOM 2262 C C . ALA A 1 286 ? 21.809 -6.191 -11.622 1.00 90.44 286 ALA A C 1
ATOM 2264 O O . ALA A 1 286 ? 21.856 -7.383 -11.329 1.00 90.44 286 ALA A O 1
ATOM 2265 N N . GLU A 1 287 ? 21.712 -5.238 -10.689 1.00 92.25 287 GLU A N 1
ATOM 2266 C CA . GLU A 1 287 ? 21.703 -5.521 -9.247 1.00 92.25 287 GLU A CA 1
ATOM 2267 C C . GLU A 1 287 ? 20.506 -6.392 -8.817 1.00 92.25 287 GLU A C 1
ATOM 2269 O O . GLU A 1 287 ? 20.644 -7.230 -7.931 1.00 92.25 287 GLU A O 1
ATOM 2274 N N . CYS A 1 288 ? 19.317 -6.203 -9.404 1.00 90.44 288 CYS A N 1
ATOM 2275 C CA . CYS A 1 288 ? 18.164 -7.063 -9.117 1.00 90.44 288 CYS A CA 1
ATOM 2276 C C . CYS A 1 288 ? 18.317 -8.454 -9.740 1.00 90.44 288 CYS A C 1
ATOM 2278 O O . CYS A 1 288 ? 17.895 -9.427 -9.123 1.00 90.44 288 CYS A O 1
ATOM 2280 N N . GLY A 1 289 ? 18.939 -8.554 -10.918 1.00 85.94 289 GLY A N 1
ATOM 2281 C CA . GLY A 1 289 ? 19.262 -9.826 -11.563 1.00 85.94 289 GLY A CA 1
ATOM 2282 C C . GLY A 1 289 ? 20.169 -10.695 -10.693 1.00 85.94 289 GLY A C 1
ATOM 2283 O O . GLY A 1 289 ? 19.852 -11.856 -10.468 1.00 85.94 289 GLY A O 1
ATOM 2284 N N . GLU A 1 290 ? 21.224 -10.116 -10.112 1.00 86.69 290 GLU A N 1
ATOM 2285 C CA . GLU A 1 290 ? 22.112 -10.818 -9.168 1.00 86.69 290 GLU A CA 1
ATOM 2286 C C . GLU A 1 290 ? 21.390 -11.296 -7.898 1.00 86.69 290 GLU A C 1
ATOM 2288 O O . GLU A 1 290 ? 21.766 -12.303 -7.309 1.00 86.69 290 GLU A O 1
ATOM 2293 N N . LEU A 1 291 ? 20.355 -10.580 -7.451 1.00 85.56 291 LEU A N 1
ATOM 2294 C CA . LEU A 1 291 ? 19.556 -10.978 -6.286 1.00 85.56 291 LEU A CA 1
ATOM 2295 C C . LEU A 1 291 ? 18.540 -12.085 -6.601 1.00 85.56 291 LEU A C 1
ATOM 2297 O O . LEU A 1 291 ? 17.993 -12.682 -5.673 1.00 85.56 291 LEU A O 1
ATOM 2301 N N . LEU A 1 292 ? 18.250 -12.312 -7.883 1.00 79.12 292 LEU A N 1
ATOM 2302 C CA . LEU A 1 292 ? 17.341 -13.351 -8.362 1.00 79.12 292 LEU A CA 1
ATOM 2303 C C . LEU A 1 292 ? 18.071 -14.673 -8.665 1.00 79.12 292 LEU A C 1
ATOM 2305 O O . LEU A 1 292 ? 17.405 -15.701 -8.761 1.00 79.12 292 LEU A O 1
ATOM 2309 N N . THR A 1 293 ? 19.403 -14.664 -8.796 1.00 69.94 293 THR A N 1
ATOM 2310 C CA . THR A 1 293 ? 20.257 -15.855 -8.994 1.00 69.94 293 THR A CA 1
ATOM 2311 C C . THR A 1 293 ? 20.748 -16.454 -7.684 1.00 69.94 293 THR A C 1
ATOM 2313 O O . THR A 1 293 ? 20.758 -17.700 -7.576 1.00 69.94 293 THR A O 1
#

Secondary structure (DSSP, 8-state):
---SS-SSSSSS------------------------------------PPPP----PPPP-PPPSS-HHHHHHHHHHHHHH-TT-HHHHHHHHHHHHHHHSPP--S-TT-TTS-TTTTGGGS-HHHHHHHHHHHHHH-HHHHHHHHHHHHHHHHHHHHTT---HHHHHHHHHHHHH-GGGGGTTHHHHHHHHHHHTTSHHHHHHHHHHHTTGGGT-HHHHHHHIIIIIGGGGGSHHHHHHHHHHHHHHHHH---GGG--HHHHHHHHHHHHSSSS---GGGHHHHHHHHHHH-

Sequence (293 aa):
PLNQVKTLYDNLGGDKENEKPKDKEHKTKENEEKKKQQKAQQSAKKQQAPKEKAKEKPKPVEKPAVTVEKVNELLEADKTRFPDAPLIWLKDLVAFVNGILPAEKSDPMFQTKPENYPLSLITKNVRTIFEKVIKSAGPQNIQLFYEGTLLLMVKNMSNDAPDLGCKIFLQLLGQMYPEMTVLNIEKHVSLRNSYQNKKPIGLSLLWVLSQGGKKDLGVALTLFHEVMAPMLETRTYAGHVMKILKKSLTVNKNVNTITQGLFIDVVDDLNSGRINISSTVEKEIAECGELLT

Foldseek 3Di:
DPPDPPDDPDPPDDDDDDDDDDDDDDDDDDDDDDDDDDDDDDDDDDDDDDDDDDDDDDDPDDDQQDDPVVLVVLLVVCCVVPVLCLLVNLVVQLVVVLVRDDADDPCLQCPVHDPCPPLVSDDPNRLVVSVVSLVVNDDVSNLVSLVVLLVVLLVCVVVVGRNRSSLNSLLSSLVVPLVSLVPCLVVLQVLLVVCVVVLSSNLNSLNSSLSNLLEPVLSLLSCLLRPNLLVQLPPSCVVVSLVSLLNSLVRDPPCVSPDPVSLVSSLCSLPVCPHVGDPVCPVSSVSSVVSSD

Radius of gyration: 27.82 Å; chains: 1; bounding box: 91×78×65 Å

Organism: NCBI:txid1563983

InterPro domains:
  IPR019308 Transmembrane protein 214 [PF10151] (1-287)
  IPR019308 Transmembrane protein 214 [PTHR13448] (3-255)

pLDDT: mean 81.06, std 24.04, range [29.38, 98.56]